Protein AF-C3ZJM2-F1 (afdb_monomer)

Structure (mmCIF, N/CA/C/O backbone):
data_AF-C3ZJM2-F1
#
_entry.id   AF-C3ZJM2-F1
#
loop_
_atom_site.group_PDB
_atom_site.id
_atom_site.type_symbol
_atom_site.label_atom_id
_atom_site.label_alt_id
_atom_site.label_comp_id
_atom_site.label_asym_id
_atom_site.label_entity_id
_atom_site.label_seq_id
_atom_site.pdbx_PDB_ins_code
_atom_site.Cartn_x
_atom_site.Cartn_y
_atom_site.Cartn_z
_atom_s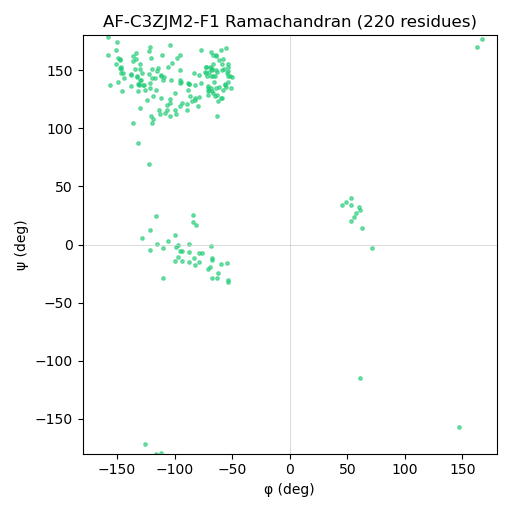ite.occupancy
_atom_site.B_iso_or_equiv
_atom_site.auth_seq_id
_atom_site.auth_comp_id
_atom_site.auth_asym_id
_atom_site.auth_atom_id
_atom_site.pdbx_PDB_model_num
ATOM 1 N N . PHE A 1 1 ? 49.356 19.458 -32.983 1.00 52.41 1 PHE A N 1
ATOM 2 C CA . PHE A 1 1 ? 48.093 19.551 -32.225 1.00 52.41 1 PHE A CA 1
ATOM 3 C C . PHE A 1 1 ? 47.325 18.250 -32.403 1.00 52.41 1 PHE A C 1
ATOM 5 O O . PHE A 1 1 ? 47.189 17.849 -33.554 1.00 52.41 1 PHE A O 1
ATOM 12 N N . PRO A 1 2 ? 46.878 17.555 -31.341 1.00 59.06 2 PRO A N 1
ATOM 13 C CA . PRO A 1 2 ? 45.933 16.459 -31.521 1.00 59.06 2 PRO A CA 1
ATOM 14 C C . PRO A 1 2 ? 44.600 17.050 -32.001 1.00 59.06 2 PRO A C 1
ATOM 16 O O . PRO A 1 2 ? 44.147 18.066 -31.473 1.00 59.06 2 PRO A O 1
ATOM 19 N N . SER A 1 3 ? 44.021 16.462 -33.048 1.00 60.84 3 SER A N 1
ATOM 20 C CA . SER A 1 3 ? 42.704 16.825 -33.575 1.00 60.84 3 SER A CA 1
ATOM 21 C C . SER A 1 3 ? 41.652 16.736 -32.469 1.00 60.84 3 SER A C 1
ATOM 23 O O . SER A 1 3 ? 41.643 15.764 -31.709 1.00 60.84 3 SER A O 1
ATOM 25 N N . ALA A 1 4 ? 40.767 17.731 -32.379 1.00 64.31 4 ALA A N 1
ATOM 26 C CA . ALA A 1 4 ? 39.601 17.655 -31.504 1.00 64.31 4 ALA A CA 1
ATOM 27 C C . ALA A 1 4 ? 38.805 16.368 -31.810 1.00 64.31 4 ALA A C 1
ATOM 29 O O . ALA A 1 4 ? 38.696 16.006 -32.985 1.00 64.31 4 ALA A O 1
ATOM 30 N N . PRO A 1 5 ? 38.279 15.653 -30.797 1.00 63.91 5 PRO A N 1
ATOM 31 C CA . PRO A 1 5 ? 37.438 14.491 -31.048 1.00 63.91 5 PRO A CA 1
ATOM 32 C C . PRO A 1 5 ? 36.210 14.932 -31.852 1.00 63.91 5 PRO A C 1
ATOM 34 O O . PRO A 1 5 ? 35.519 15.872 -31.460 1.00 63.91 5 PRO A O 1
ATOM 37 N N . GLU A 1 6 ? 35.967 14.276 -32.988 1.00 60.62 6 GLU A N 1
ATOM 38 C CA . GLU A 1 6 ? 34.782 14.536 -33.805 1.00 60.62 6 GLU A CA 1
ATOM 39 C C . GLU A 1 6 ? 33.510 14.341 -32.964 1.00 60.62 6 GLU A C 1
ATOM 41 O O . GLU A 1 6 ? 33.437 13.387 -32.178 1.00 60.62 6 GLU A O 1
ATOM 46 N N . PRO A 1 7 ? 32.499 15.219 -33.103 1.00 59.94 7 PRO A N 1
ATOM 47 C CA . PRO A 1 7 ? 31.236 15.046 -32.407 1.00 59.94 7 PRO A CA 1
ATOM 48 C C . PRO A 1 7 ? 30.570 13.755 -32.892 1.00 59.94 7 PRO A C 1
ATOM 50 O O . PRO A 1 7 ? 30.127 13.641 -34.033 1.00 59.94 7 PRO A O 1
ATOM 53 N N . THR A 1 8 ? 30.507 12.758 -32.013 1.00 64.19 8 THR A N 1
ATOM 54 C CA . THR A 1 8 ? 29.782 11.516 -32.272 1.00 64.19 8 THR A CA 1
ATOM 55 C C . THR A 1 8 ? 28.292 11.811 -32.408 1.00 64.19 8 THR A C 1
ATOM 57 O O . THR A 1 8 ? 27.703 12.411 -31.510 1.00 64.19 8 THR A O 1
ATOM 60 N N . THR A 1 9 ? 27.666 11.360 -33.496 1.00 71.50 9 THR A N 1
ATOM 61 C CA . THR A 1 9 ? 26.209 11.445 -33.667 1.00 71.50 9 THR A CA 1
ATOM 62 C C . THR A 1 9 ? 25.506 10.700 -32.519 1.00 71.50 9 THR A C 1
ATOM 64 O O . THR A 1 9 ? 25.834 9.529 -32.291 1.00 71.50 9 THR A O 1
ATOM 67 N N . PRO A 1 10 ? 24.575 11.337 -31.780 1.00 81.56 10 PRO A N 1
ATOM 68 C CA . PRO A 1 10 ? 23.838 10.675 -30.706 1.00 81.56 10 PRO A CA 1
ATOM 69 C C . PRO A 1 10 ? 22.954 9.555 -31.267 1.00 81.56 10 PRO A C 1
ATOM 71 O O . PRO A 1 10 ? 22.431 9.654 -32.380 1.00 81.56 10 PRO A O 1
ATOM 74 N N . MET A 1 11 ? 22.799 8.468 -30.508 1.00 91.81 11 MET A N 1
ATOM 75 C CA . MET A 1 11 ? 21.963 7.342 -30.936 1.00 91.81 11 MET A CA 1
ATOM 76 C C . MET A 1 11 ? 20.477 7.706 -30.843 1.00 91.81 11 MET A C 1
ATOM 78 O O . MET A 1 11 ? 20.070 8.493 -29.989 1.00 91.81 11 MET A O 1
ATOM 82 N N . MET A 1 12 ? 19.642 7.080 -31.675 1.00 94.62 12 MET A N 1
ATOM 83 C CA . MET A 1 12 ? 18.190 7.203 -31.538 1.00 94.62 12 MET A CA 1
ATOM 84 C C . MET A 1 12 ? 17.708 6.497 -30.259 1.00 94.62 12 MET A C 1
ATOM 86 O O . MET A 1 12 ? 18.133 5.366 -30.002 1.00 94.62 12 MET A O 1
ATOM 90 N N . PRO A 1 13 ? 16.821 7.120 -29.462 1.00 97.25 13 PRO A N 1
ATOM 91 C CA . PRO A 1 13 ? 16.271 6.485 -28.274 1.00 97.25 13 PRO A CA 1
ATOM 92 C C . PRO A 1 13 ? 15.356 5.305 -28.639 1.00 97.25 13 PRO A C 1
ATOM 94 O O . PRO A 1 13 ? 14.693 5.339 -29.681 1.00 97.25 13 PRO A O 1
ATOM 97 N N . PRO A 1 14 ? 15.259 4.278 -27.774 1.00 97.75 14 PRO A N 1
ATOM 98 C CA . PRO A 1 14 ? 14.246 3.237 -27.901 1.00 97.75 14 PRO A CA 1
ATOM 99 C C . PRO A 1 14 ? 12.827 3.815 -27.984 1.00 97.75 14 PRO A C 1
ATOM 101 O O . PRO A 1 14 ? 12.497 4.804 -27.327 1.00 97.75 14 PRO A O 1
ATOM 104 N N . VAL A 1 15 ? 11.963 3.166 -28.762 1.00 97.75 15 VAL A N 1
ATOM 105 C CA . VAL A 1 15 ? 10.575 3.591 -28.996 1.00 97.75 15 VAL A CA 1
ATOM 106 C C . VAL A 1 15 ? 9.588 2.506 -28.587 1.00 97.75 15 VAL A C 1
ATOM 108 O O . VAL A 1 15 ? 9.954 1.353 -28.363 1.00 97.75 15 VAL A O 1
ATOM 111 N N . GLY A 1 16 ? 8.308 2.871 -28.485 1.00 97.31 16 GLY A N 1
ATOM 112 C CA . GLY A 1 16 ? 7.247 1.911 -28.178 1.00 97.31 16 GLY A CA 1
ATOM 113 C C . GLY A 1 16 ? 7.437 1.221 -26.826 1.00 97.31 16 GLY A C 1
ATOM 114 O O . GLY A 1 16 ? 7.084 0.049 -26.698 1.00 97.31 16 GLY A O 1
ATOM 115 N N . VAL A 1 17 ? 8.018 1.928 -25.846 1.00 98.38 17 VAL A N 1
ATOM 116 C CA . VAL A 1 17 ? 8.189 1.407 -24.488 1.00 98.38 17 VAL A CA 1
ATOM 117 C C . VAL A 1 17 ? 6.821 1.045 -23.921 1.00 98.38 17 VAL A C 1
ATOM 119 O O . VAL A 1 17 ? 5.870 1.817 -24.020 1.00 98.38 17 VAL A O 1
ATOM 122 N N . LYS A 1 18 ? 6.710 -0.142 -23.332 1.00 98.38 18 LYS A N 1
ATOM 123 C CA . LYS A 1 18 ? 5.512 -0.621 -22.642 1.00 98.38 18 LYS A CA 1
ATOM 124 C C . LYS A 1 18 ? 5.911 -1.171 -21.286 1.00 98.38 18 LYS A C 1
ATOM 126 O O . LYS A 1 18 ? 6.885 -1.913 -21.192 1.00 98.38 18 LYS A O 1
ATOM 131 N N . ALA A 1 19 ? 5.132 -0.841 -20.263 1.00 98.38 19 ALA A N 1
ATOM 132 C CA . ALA A 1 19 ? 5.263 -1.404 -18.926 1.00 98.38 19 ALA A CA 1
ATOM 133 C C . ALA A 1 19 ? 4.030 -2.260 -18.621 1.00 98.38 19 ALA A C 1
ATOM 135 O O . ALA A 1 19 ? 2.923 -1.739 -18.492 1.00 98.38 19 ALA A O 1
ATOM 136 N N . GLU A 1 20 ? 4.223 -3.569 -18.507 1.00 98.44 20 GLU A N 1
ATOM 137 C CA . GLU A 1 20 ? 3.185 -4.538 -18.168 1.00 98.44 20 GLU A CA 1
ATOM 138 C C . GLU A 1 20 ? 3.389 -5.017 -16.728 1.00 98.44 20 GLU A C 1
ATOM 140 O O . GLU A 1 20 ? 4.401 -5.635 -16.399 1.00 98.44 20 GLU A O 1
ATOM 145 N N . VAL A 1 21 ? 2.435 -4.729 -15.850 1.00 98.38 21 VAL A N 1
ATOM 146 C CA . VAL A 1 21 ? 2.497 -5.150 -14.445 1.00 98.38 21 VAL A CA 1
ATOM 147 C C . VAL A 1 21 ? 2.289 -6.659 -14.367 1.00 98.38 21 VAL A C 1
ATOM 149 O O . VAL A 1 21 ? 1.379 -7.194 -14.990 1.00 98.38 21 VAL A O 1
ATOM 152 N N . LYS A 1 22 ? 3.151 -7.349 -13.616 1.00 98.31 22 LYS A N 1
ATOM 153 C CA . LYS A 1 22 ? 3.107 -8.811 -13.449 1.00 98.31 22 LYS A CA 1
ATOM 154 C C . LYS A 1 22 ? 2.678 -9.225 -12.050 1.00 98.31 22 LYS A C 1
ATOM 156 O O . LYS A 1 22 ? 2.114 -10.298 -11.875 1.00 98.31 22 LYS A O 1
ATOM 161 N N . SER A 1 23 ? 2.960 -8.393 -11.052 1.00 98.44 23 SER A N 1
ATOM 162 C CA . SER A 1 23 ? 2.614 -8.653 -9.657 1.00 98.44 23 SER A CA 1
ATOM 163 C C . SER A 1 23 ? 2.568 -7.337 -8.864 1.00 98.44 23 SER A C 1
ATOM 165 O O . SER A 1 23 ? 2.884 -6.274 -9.410 1.00 98.44 23 SER A O 1
ATOM 167 N N . PRO A 1 24 ? 2.240 -7.371 -7.561 1.00 98.31 24 PRO A N 1
ATOM 168 C CA . PRO A 1 24 ? 2.357 -6.198 -6.694 1.00 98.31 24 PRO A CA 1
ATOM 169 C C . PRO A 1 24 ? 3.784 -5.642 -6.587 1.00 98.31 24 PRO A C 1
ATOM 171 O O . PRO A 1 24 ? 3.972 -4.513 -6.146 1.00 98.31 24 PRO A O 1
ATOM 174 N N . GLN A 1 25 ? 4.796 -6.423 -6.975 1.00 98.00 25 GLN A N 1
ATOM 175 C CA . GLN A 1 25 ? 6.207 -6.074 -6.800 1.00 98.00 25 GLN A CA 1
ATOM 176 C C . GLN A 1 25 ? 7.021 -6.182 -8.094 1.00 98.00 25 GLN A C 1
ATOM 178 O O . GLN A 1 25 ? 8.237 -6.013 -8.056 1.00 98.00 25 GLN A O 1
ATOM 183 N N . ALA A 1 26 ? 6.383 -6.454 -9.239 1.00 98.50 26 ALA A N 1
ATOM 184 C CA . ALA A 1 26 ? 7.090 -6.622 -10.500 1.00 98.50 26 ALA A CA 1
ATOM 185 C C . ALA A 1 26 ? 6.336 -6.069 -11.712 1.00 98.50 26 ALA A C 1
ATOM 187 O O . ALA A 1 26 ? 5.115 -6.210 -11.836 1.00 98.50 26 ALA A O 1
ATOM 188 N N . ALA A 1 27 ? 7.095 -5.500 -12.647 1.00 98.62 27 ALA A N 1
ATOM 189 C CA . ALA A 1 27 ? 6.615 -5.070 -13.954 1.00 98.62 27 ALA A CA 1
ATOM 190 C C . ALA A 1 27 ? 7.629 -5.442 -15.041 1.00 98.62 27 ALA A C 1
ATOM 192 O O . ALA A 1 27 ? 8.835 -5.259 -14.882 1.00 98.62 27 ALA A O 1
ATOM 193 N N . LYS A 1 28 ? 7.134 -5.957 -16.164 1.00 98.62 28 LYS A N 1
ATOM 194 C CA . LYS A 1 28 ? 7.924 -6.224 -17.362 1.00 98.62 28 LYS A CA 1
ATOM 195 C C . LYS A 1 28 ? 7.926 -4.979 -18.244 1.00 98.62 28 LYS A C 1
ATOM 197 O O . LYS A 1 28 ? 6.871 -4.529 -18.687 1.00 98.62 28 LYS A O 1
ATOM 202 N N . VAL A 1 29 ? 9.108 -4.443 -18.515 1.00 98.75 29 VAL A N 1
ATOM 203 C CA . VAL A 1 29 ? 9.324 -3.336 -19.449 1.00 98.75 29 VAL A CA 1
ATOM 204 C C . VAL A 1 29 ? 9.814 -3.915 -20.771 1.00 98.75 29 VAL A C 1
ATOM 206 O O . VAL A 1 29 ? 10.732 -4.729 -20.787 1.00 98.75 29 VAL A O 1
ATOM 209 N N . THR A 1 30 ? 9.194 -3.517 -21.876 1.00 98.62 30 THR A N 1
ATOM 210 C CA . THR A 1 30 ? 9.565 -3.929 -23.242 1.00 98.62 30 THR A CA 1
ATOM 211 C C . THR A 1 30 ? 9.684 -2.702 -24.128 1.00 98.62 30 THR A C 1
ATOM 213 O O . THR A 1 30 ? 9.022 -1.698 -23.864 1.00 98.62 30 THR A O 1
ATOM 216 N N . TRP A 1 31 ? 10.530 -2.756 -25.152 1.00 98.44 31 TRP A N 1
ATOM 217 C CA . TRP A 1 31 ? 10.731 -1.650 -26.089 1.00 98.44 31 TRP A CA 1
ATOM 218 C C . TRP A 1 31 ? 11.139 -2.160 -27.470 1.00 98.44 31 TRP A C 1
ATOM 220 O O . TRP A 1 31 ? 11.501 -3.322 -27.646 1.00 98.44 31 TRP A O 1
ATOM 230 N N . ALA A 1 32 ? 11.087 -1.270 -28.457 1.00 97.81 32 ALA A N 1
ATOM 231 C CA . ALA A 1 32 ? 11.629 -1.491 -29.786 1.00 97.81 32 ALA A CA 1
ATOM 232 C C . ALA A 1 32 ? 12.837 -0.577 -30.020 1.00 97.81 32 ALA A C 1
ATOM 234 O O . ALA A 1 32 ? 12.878 0.565 -29.561 1.00 97.81 32 ALA A O 1
ATOM 235 N N . ASP A 1 33 ? 13.810 -1.076 -30.771 1.00 96.50 33 ASP A N 1
ATOM 236 C CA . ASP A 1 33 ? 14.954 -0.305 -31.246 1.00 96.50 33 ASP A CA 1
ATOM 237 C C . ASP A 1 33 ? 14.914 -0.305 -32.776 1.00 96.50 33 ASP A C 1
ATOM 239 O O . ASP A 1 33 ? 15.150 -1.329 -33.420 1.00 96.50 33 ASP A O 1
ATOM 243 N N . THR A 1 34 ? 14.567 0.845 -33.358 1.00 94.06 34 THR A N 1
ATOM 244 C CA . THR A 1 34 ? 14.370 1.012 -34.807 1.00 94.06 34 THR A CA 1
ATOM 245 C C . THR A 1 34 ? 15.659 0.879 -35.608 1.00 94.06 34 THR A C 1
ATOM 247 O O . THR A 1 34 ? 15.607 0.766 -36.830 1.00 94.06 34 THR A O 1
ATOM 250 N N . THR A 1 35 ? 16.814 0.865 -34.940 1.00 92.44 35 THR A N 1
ATOM 251 C CA . THR A 1 35 ? 18.117 0.678 -35.583 1.00 92.44 35 THR A CA 1
ATOM 252 C C . THR A 1 35 ? 18.500 -0.802 -35.721 1.00 92.44 35 THR A C 1
ATOM 254 O O . THR A 1 35 ? 19.508 -1.118 -36.355 1.00 92.44 35 THR A O 1
ATOM 257 N N . LEU A 1 36 ? 17.715 -1.729 -35.149 1.00 93.50 36 LEU A N 1
ATOM 258 C CA . LEU A 1 36 ? 17.936 -3.171 -35.270 1.00 93.50 36 LEU A CA 1
ATOM 259 C C . LEU A 1 36 ? 17.264 -3.755 -36.516 1.00 93.50 36 LEU A C 1
ATOM 261 O O . LEU A 1 36 ? 16.097 -3.507 -36.809 1.00 93.50 36 LEU A O 1
ATOM 265 N N . THR A 1 37 ? 17.972 -4.651 -37.203 1.00 90.56 37 THR A N 1
ATOM 266 C CA . THR A 1 37 ? 17.388 -5.453 -38.286 1.00 90.56 37 THR A CA 1
ATOM 267 C C . THR A 1 37 ? 16.703 -6.687 -37.698 1.00 90.56 37 THR A C 1
ATOM 269 O O . THR A 1 37 ? 17.336 -7.472 -36.994 1.00 90.56 37 THR A O 1
ATOM 272 N N . ARG A 1 38 ? 15.405 -6.880 -37.984 1.00 89.06 38 ARG A N 1
ATOM 273 C CA . ARG A 1 38 ? 14.596 -8.018 -37.486 1.00 89.06 38 ARG A CA 1
ATOM 274 C C . ARG A 1 38 ? 14.632 -8.185 -35.952 1.00 89.06 38 ARG A C 1
ATOM 276 O O . ARG A 1 38 ? 14.614 -9.312 -35.466 1.00 89.06 38 ARG A O 1
ATOM 283 N N . ASN A 1 39 ? 14.711 -7.083 -35.196 1.00 88.25 39 ASN A N 1
ATOM 284 C CA . ASN A 1 39 ? 14.780 -7.070 -33.722 1.00 88.25 39 ASN A CA 1
ATOM 285 C C . ASN A 1 39 ? 15.933 -7.896 -33.119 1.00 88.25 39 ASN A C 1
ATOM 287 O O . ASN A 1 39 ? 15.856 -8.332 -31.971 1.00 88.25 39 ASN A O 1
ATOM 291 N N . ARG A 1 40 ? 17.007 -8.131 -33.881 1.00 91.62 40 ARG A N 1
ATOM 292 C CA . ARG A 1 40 ? 18.145 -8.933 -33.431 1.00 91.62 40 ARG A CA 1
ATOM 293 C C . ARG A 1 40 ? 19.319 -8.035 -33.068 1.00 91.62 40 ARG A C 1
ATOM 295 O O . ARG A 1 40 ? 19.834 -7.311 -33.914 1.00 91.62 40 ARG A O 1
ATOM 302 N N . ILE A 1 41 ? 19.774 -8.147 -31.825 1.00 93.81 41 ILE A N 1
ATOM 303 C CA . ILE A 1 41 ? 20.983 -7.483 -31.339 1.00 93.81 41 ILE A CA 1
ATOM 304 C C . ILE A 1 41 ? 22.192 -8.301 -31.805 1.00 93.81 41 ILE A C 1
ATOM 306 O O . ILE A 1 41 ? 22.305 -9.487 -31.497 1.00 93.81 41 ILE A O 1
ATOM 310 N N . THR A 1 42 ? 23.065 -7.690 -32.604 1.00 92.56 42 THR A N 1
ATOM 311 C CA . THR A 1 42 ? 24.270 -8.336 -33.164 1.00 92.56 42 THR A CA 1
ATOM 312 C C . THR A 1 42 ? 25.567 -7.632 -32.782 1.00 92.56 42 THR A C 1
ATOM 314 O O . THR A 1 42 ? 26.642 -8.100 -33.143 1.00 92.56 42 THR A O 1
ATOM 317 N N . ASP A 1 43 ? 25.477 -6.496 -32.097 1.00 92.81 43 ASP A N 1
ATOM 318 C CA . ASP A 1 43 ? 26.611 -5.728 -31.595 1.00 92.81 43 ASP A CA 1
ATOM 319 C C . ASP A 1 43 ? 26.598 -5.693 -30.058 1.00 92.81 43 ASP A C 1
ATOM 321 O O . ASP A 1 43 ? 25.741 -6.289 -29.410 1.00 92.81 43 ASP A O 1
ATOM 325 N N . ASN A 1 44 ? 27.580 -5.020 -29.465 1.00 93.44 44 ASN A N 1
ATOM 326 C CA . ASN A 1 44 ? 27.776 -4.946 -28.018 1.00 93.44 44 ASN A CA 1
ATOM 327 C C . ASN A 1 44 ? 26.929 -3.860 -27.329 1.00 93.44 44 ASN A C 1
ATOM 329 O O . ASN A 1 44 ? 27.341 -3.338 -26.290 1.00 93.44 44 ASN A O 1
ATOM 333 N N . ARG A 1 45 ? 25.789 -3.469 -27.911 1.00 96.56 45 ARG A N 1
ATOM 334 C CA . ARG A 1 45 ? 24.901 -2.503 -27.260 1.00 96.56 45 ARG A CA 1
ATOM 335 C C . ARG A 1 45 ? 24.250 -3.110 -26.020 1.00 96.56 45 ARG A C 1
ATOM 337 O O . ARG A 1 45 ? 23.991 -4.311 -25.956 1.00 96.56 45 ARG A O 1
ATOM 344 N N . TYR A 1 46 ? 23.917 -2.252 -25.072 1.00 97.81 46 TYR A N 1
ATOM 345 C CA . TYR A 1 46 ? 23.031 -2.580 -23.965 1.00 97.81 46 TYR A CA 1
ATOM 346 C C . TYR A 1 46 ? 22.039 -1.442 -23.758 1.00 97.81 46 TYR A C 1
ATOM 348 O O . TYR A 1 46 ? 22.229 -0.319 -24.231 1.00 97.81 46 TYR A O 1
ATOM 356 N N . TYR A 1 47 ? 20.966 -1.746 -23.049 1.00 98.56 47 TYR A N 1
ATOM 357 C CA . TYR A 1 47 ? 19.932 -0.793 -22.699 1.00 98.56 47 TYR A CA 1
ATOM 358 C C . TYR A 1 47 ? 19.995 -0.507 -21.211 1.00 98.56 47 TYR A C 1
ATOM 360 O O . TYR A 1 47 ? 20.214 -1.421 -20.420 1.00 98.56 47 TYR A O 1
ATOM 368 N N . THR A 1 48 ? 19.766 0.741 -20.825 1.00 98.69 48 THR A N 1
ATOM 369 C CA . THR A 1 48 ? 19.582 1.121 -19.425 1.00 98.69 48 THR A CA 1
ATOM 370 C C . THR A 1 48 ? 18.119 1.470 -19.217 1.00 98.69 48 THR A C 1
ATOM 372 O O . THR A 1 48 ? 17.621 2.457 -19.761 1.00 98.69 48 THR A O 1
ATOM 375 N N . VAL A 1 49 ? 17.433 0.654 -18.424 1.00 98.75 49 VAL A N 1
ATOM 376 C CA . VAL A 1 49 ? 16.077 0.924 -17.951 1.00 98.75 49 VAL A CA 1
ATOM 377 C C . VAL A 1 49 ? 16.190 1.764 -16.690 1.00 98.75 49 VAL A C 1
ATOM 379 O O . VAL A 1 49 ? 16.904 1.380 -15.765 1.00 98.75 49 VAL A O 1
ATOM 382 N N . ARG A 1 50 ? 15.483 2.893 -16.639 1.00 98.44 50 ARG A N 1
ATOM 383 C CA . ARG A 1 50 ? 15.302 3.679 -15.417 1.00 98.44 50 ARG A CA 1
ATOM 384 C C . ARG A 1 50 ? 13.859 3.613 -14.953 1.00 98.44 50 ARG A C 1
ATOM 386 O O . ARG A 1 50 ? 12.948 3.611 -15.782 1.00 98.44 50 ARG A O 1
ATOM 393 N N . TRP A 1 51 ? 13.653 3.618 -13.644 1.00 98.44 51 TRP A N 1
ATOM 394 C CA . TRP A 1 51 ? 12.322 3.744 -13.066 1.00 98.44 51 TRP A CA 1
ATOM 395 C C . TRP A 1 51 ? 12.338 4.507 -11.750 1.00 98.44 51 TRP A C 1
ATOM 397 O O . TRP A 1 51 ? 13.332 4.504 -11.028 1.00 98.44 51 TRP A O 1
ATOM 407 N N . MET A 1 52 ? 11.225 5.155 -11.425 1.00 97.50 52 MET A N 1
ATOM 408 C CA . MET A 1 52 ? 11.013 5.797 -10.126 1.00 97.50 52 MET A CA 1
ATOM 409 C C . MET A 1 52 ? 9.542 5.710 -9.733 1.00 97.50 52 MET A C 1
ATOM 411 O O . MET A 1 52 ? 8.666 5.668 -10.600 1.00 97.50 52 MET A O 1
ATOM 415 N N . SER A 1 53 ? 9.253 5.681 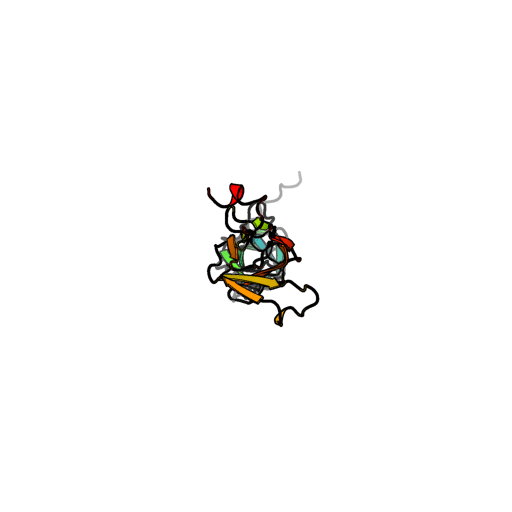-8.432 1.00 96.75 53 SER A N 1
ATOM 416 C CA . SER A 1 53 ? 7.882 5.901 -7.972 1.00 96.75 53 SER A CA 1
ATOM 417 C C . SER A 1 53 ? 7.491 7.357 -8.191 1.00 96.75 53 SER A C 1
ATOM 419 O O . SER A 1 53 ? 8.320 8.248 -8.055 1.00 96.75 53 SER A O 1
ATOM 421 N N . LEU A 1 54 ? 6.214 7.615 -8.458 1.00 94.56 54 LEU A N 1
ATOM 422 C CA . LEU A 1 54 ? 5.692 8.981 -8.590 1.00 94.56 54 LEU A CA 1
ATOM 423 C C . LEU A 1 54 ? 5.395 9.656 -7.238 1.00 94.56 54 LEU A C 1
ATOM 425 O O . LEU A 1 54 ? 4.664 10.641 -7.181 1.00 94.56 54 LEU A O 1
ATOM 429 N N . PHE A 1 55 ? 5.932 9.122 -6.139 1.00 90.44 55 PHE A N 1
ATOM 430 C CA . PHE A 1 55 ? 5.890 9.803 -4.849 1.00 90.44 55 PHE A CA 1
ATOM 431 C C . PHE A 1 55 ? 6.885 10.972 -4.835 1.00 90.44 55 PHE A C 1
ATOM 433 O O . PHE A 1 55 ? 7.949 10.853 -5.457 1.00 90.44 55 PHE A O 1
ATOM 440 N N . PRO A 1 56 ? 6.591 12.063 -4.104 1.00 85.56 56 PRO A N 1
ATOM 441 C CA . PRO A 1 56 ? 7.543 13.152 -3.906 1.00 85.56 56 PRO A CA 1
ATOM 442 C C . PRO A 1 56 ? 8.908 12.629 -3.439 1.00 85.56 56 PRO A C 1
ATOM 444 O O . PRO A 1 56 ? 8.975 11.641 -2.709 1.00 85.56 56 PRO A O 1
ATOM 447 N N . GLU A 1 57 ? 9.985 13.272 -3.895 1.00 89.19 57 GLU A N 1
ATOM 448 C CA . GLU A 1 57 ? 11.376 12.968 -3.505 1.00 89.19 57 GLU A CA 1
ATOM 449 C C . GLU A 1 57 ? 11.888 11.560 -3.877 1.00 89.19 57 GLU A C 1
ATOM 451 O O . GLU A 1 57 ? 12.949 11.124 -3.420 1.00 89.19 57 GLU A O 1
ATOM 456 N N . SER A 1 58 ? 11.176 10.836 -4.746 1.00 92.31 58 SER A N 1
ATOM 457 C CA . SER A 1 58 ? 11.635 9.536 -5.242 1.00 92.31 58 SER A CA 1
ATOM 458 C C . SER A 1 58 ? 12.903 9.671 -6.089 1.00 92.31 58 SER A C 1
ATOM 460 O O . SER A 1 58 ? 13.036 10.574 -6.913 1.00 92.31 58 SER A O 1
ATOM 462 N N . LYS A 1 59 ? 13.832 8.725 -5.920 1.00 94.81 59 LYS A N 1
ATOM 463 C CA . LYS A 1 59 ? 15.042 8.617 -6.742 1.00 94.81 59 LYS A CA 1
ATOM 464 C C . LYS A 1 59 ? 14.831 7.620 -7.877 1.00 94.81 59 LYS A C 1
ATOM 466 O O . LYS A 1 59 ? 14.097 6.643 -7.723 1.00 94.81 59 LYS A O 1
ATOM 471 N N . TYR A 1 60 ? 15.519 7.852 -8.990 1.00 96.81 60 TYR A N 1
ATOM 472 C CA . TYR A 1 60 ? 15.602 6.875 -10.066 1.00 96.81 60 TYR A CA 1
ATOM 473 C C . TYR A 1 60 ? 16.465 5.683 -9.662 1.00 96.81 60 TYR A C 1
ATOM 475 O O . TYR A 1 60 ? 17.563 5.839 -9.125 1.00 96.81 60 TYR A O 1
ATOM 483 N N . PHE A 1 61 ? 15.967 4.503 -9.994 1.00 98.19 61 PHE A N 1
ATOM 484 C CA . PHE A 1 61 ? 16.705 3.254 -10.034 1.00 98.19 61 PHE A CA 1
ATOM 485 C C . PHE A 1 61 ? 17.043 2.921 -11.484 1.00 98.19 61 PHE A C 1
ATOM 487 O O . PHE A 1 61 ? 16.358 3.378 -12.402 1.00 98.19 61 PHE A O 1
ATOM 494 N N . TYR A 1 62 ? 18.096 2.131 -11.678 1.00 98.25 62 TYR A N 1
ATOM 495 C CA . TYR A 1 62 ? 18.621 1.797 -12.995 1.00 98.25 62 TYR A CA 1
ATOM 496 C C . TYR A 1 62 ? 18.981 0.321 -13.067 1.00 98.25 62 TYR A C 1
ATOM 498 O O . TYR A 1 62 ? 19.462 -0.255 -12.092 1.00 98.25 62 TYR A O 1
ATOM 506 N N . ALA A 1 63 ? 18.803 -0.269 -14.241 1.00 98.50 63 ALA A N 1
ATOM 507 C CA . ALA A 1 63 ? 19.301 -1.598 -14.549 1.00 98.50 63 ALA A CA 1
ATOM 508 C C . ALA A 1 63 ? 19.698 -1.689 -16.015 1.00 98.50 63 ALA A C 1
ATOM 510 O O . ALA A 1 63 ? 19.079 -1.062 -16.877 1.00 98.50 63 ALA A O 1
ATOM 511 N N . ASN A 1 64 ? 20.718 -2.498 -16.287 1.00 98.19 64 ASN A N 1
ATOM 512 C CA . ASN A 1 64 ? 21.148 -2.774 -17.647 1.00 98.19 64 ASN A CA 1
ATOM 513 C C . ASN A 1 64 ? 20.503 -4.061 -18.166 1.00 98.19 64 ASN A C 1
ATOM 515 O O . ASN A 1 64 ? 20.386 -5.045 -17.438 1.00 98.19 64 ASN A O 1
ATOM 519 N N . ALA A 1 65 ? 20.135 -4.054 -19.441 1.00 97.94 65 ALA A N 1
ATOM 520 C CA . ALA A 1 65 ? 19.584 -5.192 -20.157 1.00 97.94 65 ALA A CA 1
ATOM 521 C C . ALA A 1 65 ? 20.312 -5.374 -21.493 1.00 97.94 65 ALA A C 1
ATOM 523 O O . ALA A 1 65 ? 20.589 -4.408 -22.203 1.00 97.94 65 ALA A O 1
ATOM 524 N N . THR A 1 66 ? 20.606 -6.621 -21.850 1.00 96.69 66 THR A N 1
ATOM 525 C CA . THR A 1 66 ? 21.157 -6.999 -23.165 1.00 96.69 66 THR A CA 1
ATOM 526 C C . THR A 1 66 ? 20.082 -7.526 -24.120 1.00 96.69 66 THR A C 1
ATOM 528 O O . THR A 1 66 ? 20.370 -7.825 -25.274 1.00 96.69 66 THR A O 1
ATOM 531 N N . SER A 1 67 ? 18.839 -7.625 -23.648 1.00 97.00 67 SER A N 1
ATOM 532 C CA . SER A 1 67 ? 17.621 -7.944 -24.399 1.00 97.00 67 SER A CA 1
ATOM 533 C C . SER A 1 67 ? 16.774 -6.690 -24.646 1.00 97.00 67 SER A C 1
ATOM 535 O O . SER A 1 67 ? 17.034 -5.643 -24.066 1.00 97.00 67 SER A O 1
ATOM 537 N N . LEU A 1 68 ? 15.717 -6.806 -25.459 1.00 97.94 68 LEU A N 1
ATOM 538 C CA . LEU A 1 68 ? 14.701 -5.755 -25.687 1.00 97.94 68 LEU A CA 1
ATOM 539 C C . LEU A 1 68 ? 13.584 -5.739 -24.624 1.00 97.94 68 LEU A C 1
ATOM 541 O O . LEU A 1 68 ? 12.477 -5.239 -24.840 1.00 97.94 68 LEU A O 1
ATOM 545 N N . GLU A 1 69 ? 13.868 -6.346 -23.478 1.00 98.19 69 GLU A N 1
ATOM 546 C CA . GLU A 1 69 ? 12.970 -6.428 -22.340 1.00 98.19 69 GLU A CA 1
ATOM 547 C C . GLU A 1 69 ? 13.752 -6.521 -21.034 1.00 98.19 69 GLU A C 1
ATOM 549 O O . GLU A 1 69 ? 14.896 -6.981 -21.016 1.00 98.19 69 GLU A O 1
ATOM 554 N N . TYR A 1 70 ? 13.110 -6.105 -19.945 1.00 98.69 70 TYR A N 1
ATOM 555 C CA . TYR A 1 70 ? 13.634 -6.201 -18.591 1.00 98.69 70 TYR A CA 1
ATOM 556 C C . TYR A 1 70 ? 12.494 -6.383 -17.585 1.00 98.69 70 TYR A C 1
ATOM 558 O O . TYR A 1 70 ? 11.445 -5.748 -17.710 1.00 98.69 70 TYR A O 1
ATOM 566 N N . ILE A 1 71 ? 12.690 -7.231 -16.574 1.00 98.50 71 ILE A N 1
ATOM 567 C CA . ILE A 1 71 ? 11.739 -7.389 -15.468 1.00 98.50 71 ILE A CA 1
ATOM 568 C C . ILE A 1 71 ? 12.249 -6.574 -14.287 1.00 98.50 71 ILE A C 1
ATOM 570 O O . ILE A 1 71 ? 13.271 -6.895 -13.689 1.00 98.50 71 ILE A O 1
ATOM 574 N N . VAL A 1 72 ? 11.513 -5.522 -13.950 1.00 98.62 72 VAL A N 1
ATOM 575 C CA . VAL A 1 72 ? 11.754 -4.722 -12.753 1.00 98.62 72 VAL A CA 1
ATOM 576 C C . VAL A 1 72 ? 11.093 -5.429 -11.573 1.00 98.62 72 VAL A C 1
ATOM 578 O O . VAL A 1 72 ? 9.895 -5.705 -11.635 1.00 98.62 72 VAL A O 1
ATOM 581 N N . THR A 1 73 ? 11.858 -5.718 -10.522 1.00 98.12 73 THR A N 1
ATOM 582 C CA . THR A 1 73 ? 11.398 -6.349 -9.272 1.00 98.12 73 THR A CA 1
ATOM 583 C C . THR A 1 73 ? 11.465 -5.372 -8.098 1.00 98.12 73 THR A C 1
ATOM 585 O O . THR A 1 73 ? 11.831 -4.208 -8.271 1.00 98.12 73 THR A O 1
ATOM 588 N N . ASP A 1 74 ? 11.075 -5.838 -6.907 1.00 96.75 74 ASP A N 1
ATOM 589 C CA . ASP A 1 74 ? 11.154 -5.093 -5.642 1.00 96.75 74 ASP A CA 1
ATOM 590 C C . ASP A 1 74 ? 10.393 -3.755 -5.663 1.00 96.75 74 ASP A C 1
ATOM 592 O O . ASP A 1 74 ? 10.699 -2.806 -4.936 1.00 96.75 74 ASP A O 1
ATOM 596 N N . LEU A 1 75 ? 9.358 -3.683 -6.505 1.00 97.69 75 LEU A N 1
ATOM 597 C CA . LEU A 1 75 ? 8.437 -2.557 -6.551 1.00 97.69 75 LEU A CA 1
ATOM 598 C C . LEU A 1 75 ? 7.514 -2.577 -5.327 1.00 97.69 75 LEU A C 1
ATOM 600 O O . LEU A 1 75 ? 7.202 -3.623 -4.759 1.00 97.69 75 LEU A O 1
ATOM 604 N N . LYS A 1 76 ? 7.026 -1.405 -4.924 1.00 96.62 76 LYS A N 1
ATOM 605 C CA . LYS A 1 76 ? 6.013 -1.298 -3.870 1.00 96.62 76 LYS A CA 1
ATOM 606 C C . LYS A 1 76 ? 4.633 -1.678 -4.430 1.00 96.62 76 LYS A C 1
ATOM 608 O O . LYS A 1 76 ? 4.313 -1.224 -5.531 1.00 96.62 76 LYS A O 1
ATOM 613 N N . PRO A 1 77 ? 3.794 -2.425 -3.688 1.00 98.12 77 PRO A N 1
ATOM 614 C CA . PRO A 1 77 ? 2.395 -2.668 -4.049 1.00 98.12 77 PRO A CA 1
ATOM 615 C C . PRO A 1 77 ? 1.590 -1.384 -4.232 1.00 98.12 77 PRO A C 1
ATOM 617 O O . PRO A 1 77 ? 1.887 -0.364 -3.603 1.00 98.12 77 PRO A O 1
ATOM 620 N N . TYR A 1 78 ? 0.571 -1.445 -5.092 1.00 97.81 78 TYR A N 1
ATOM 621 C CA . TYR A 1 78 ? -0.353 -0.346 -5.393 1.00 97.81 78 TYR A CA 1
ATOM 622 C C . TYR A 1 78 ? 0.331 1.017 -5.624 1.00 97.81 78 TYR A C 1
ATOM 624 O O . TYR A 1 78 ? -0.182 2.080 -5.274 1.00 97.81 78 TYR A O 1
ATOM 632 N N . THR A 1 79 ? 1.524 1.008 -6.215 1.00 97.44 79 THR A N 1
ATOM 633 C CA . THR A 1 79 ? 2.354 2.202 -6.392 1.00 97.44 79 THR A CA 1
ATOM 634 C C . THR A 1 79 ? 2.526 2.489 -7.871 1.00 97.44 79 THR A C 1
ATOM 636 O O . THR A 1 79 ? 2.800 1.591 -8.668 1.00 97.44 79 THR A O 1
ATOM 639 N N . ARG A 1 80 ? 2.335 3.755 -8.259 1.00 97.56 80 ARG A N 1
ATOM 640 C CA . ARG A 1 80 ? 2.534 4.194 -9.641 1.00 97.56 80 ARG A CA 1
ATOM 641 C C . ARG A 1 80 ? 4.013 4.472 -9.881 1.00 97.56 80 ARG A C 1
ATOM 643 O O . ARG A 1 80 ? 4.618 5.258 -9.151 1.00 97.56 80 ARG A O 1
ATOM 650 N N . TYR A 1 81 ? 4.558 3.837 -10.906 1.00 98.38 81 TYR A N 1
ATOM 651 C CA . TYR A 1 81 ? 5.934 3.995 -11.350 1.00 98.38 81 TYR A CA 1
ATOM 652 C C . TYR A 1 81 ? 5.974 4.599 -12.746 1.00 98.38 81 TYR A C 1
ATOM 654 O O . TYR A 1 81 ? 5.075 4.362 -13.557 1.00 98.38 81 TYR A O 1
ATOM 662 N N . GLU A 1 82 ? 7.028 5.358 -13.008 1.00 98.00 82 GLU A N 1
ATOM 663 C CA . GLU A 1 82 ? 7.433 5.790 -14.339 1.00 98.00 82 GLU A CA 1
ATOM 664 C C . GLU A 1 82 ? 8.632 4.961 -14.807 1.00 98.00 82 GLU A C 1
ATOM 666 O O . GLU A 1 82 ? 9.517 4.670 -14.003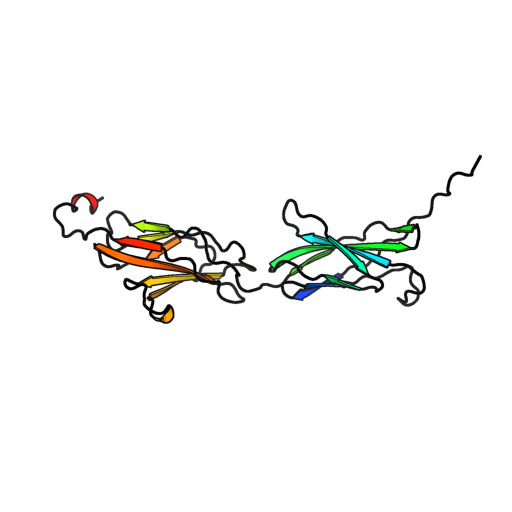 1.00 98.00 82 GLU A O 1
ATOM 671 N N . PHE A 1 83 ? 8.667 4.606 -16.093 1.00 98.62 83 PHE A N 1
ATOM 672 C CA . PHE A 1 83 ? 9.733 3.837 -16.733 1.00 98.62 83 PHE A CA 1
ATOM 673 C C . PHE A 1 83 ? 10.204 4.532 -18.013 1.00 98.62 83 PHE A C 1
ATOM 675 O O . PHE A 1 83 ? 9.384 5.034 -18.783 1.00 98.62 83 PHE A O 1
ATOM 682 N N . ALA A 1 84 ? 11.510 4.507 -18.273 1.00 98.56 84 ALA A N 1
ATOM 683 C CA . ALA A 1 84 ? 12.092 4.904 -19.555 1.00 98.56 84 ALA A CA 1
ATOM 684 C C . ALA A 1 84 ? 13.345 4.081 -19.855 1.00 98.56 84 ALA A C 1
ATOM 686 O O . ALA A 1 84 ? 13.964 3.523 -18.947 1.00 98.56 84 ALA A O 1
ATOM 687 N N . VAL A 1 85 ? 13.732 4.020 -21.126 1.00 98.75 85 VAL A N 1
ATOM 688 C CA . VAL A 1 85 ? 14.867 3.215 -21.583 1.00 98.75 85 VAL A CA 1
ATOM 689 C C . VAL A 1 85 ? 15.769 4.065 -22.465 1.00 98.75 85 VAL A C 1
ATOM 691 O O . VAL A 1 85 ? 15.275 4.819 -23.298 1.00 98.75 85 VAL A O 1
ATOM 694 N N . LYS A 1 86 ? 17.084 3.941 -22.302 1.00 98.19 86 LYS A N 1
ATOM 695 C CA . LYS A 1 86 ? 18.069 4.451 -23.267 1.00 98.19 86 LYS A CA 1
ATOM 696 C C . LYS A 1 86 ? 18.946 3.322 -23.790 1.00 98.19 86 LYS A C 1
ATOM 698 O O . LYS A 1 86 ? 19.030 2.273 -23.151 1.00 98.19 86 LYS A O 1
ATOM 703 N N . VAL A 1 87 ? 19.599 3.534 -24.929 1.00 98.12 87 VAL A N 1
ATOM 704 C CA . VAL A 1 87 ? 20.576 2.598 -25.502 1.00 98.12 87 VAL A CA 1
ATOM 705 C C . VAL A 1 87 ? 21.989 3.169 -25.396 1.00 98.12 87 VAL A C 1
ATOM 707 O O . VAL A 1 87 ? 22.198 4.372 -25.546 1.00 98.12 87 VAL A O 1
ATOM 710 N N . THR A 1 88 ? 22.964 2.297 -25.152 1.00 96.94 88 THR A N 1
ATOM 711 C CA . THR A 1 88 ? 24.390 2.629 -25.146 1.00 96.94 88 THR A CA 1
ATOM 712 C C . THR A 1 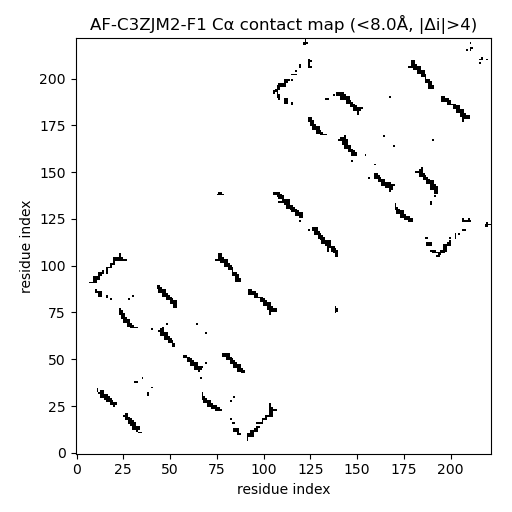88 ? 25.157 1.609 -25.981 1.00 96.94 88 THR A C 1
ATOM 714 O O . THR A 1 88 ? 24.983 0.401 -25.820 1.00 96.94 88 THR A O 1
ATOM 717 N N . LYS A 1 89 ? 26.026 2.091 -26.874 1.00 94.81 89 LYS A N 1
ATOM 718 C CA . LYS A 1 89 ? 26.911 1.279 -27.717 1.00 94.81 89 LYS A CA 1
ATOM 719 C C . LYS A 1 89 ? 28.314 1.886 -27.733 1.00 94.81 89 LYS A C 1
ATOM 721 O O . LYS A 1 89 ? 28.582 2.881 -28.406 1.00 94.81 89 LYS A O 1
ATOM 726 N N . GLY A 1 90 ? 29.240 1.267 -27.003 1.00 90.19 90 GLY A N 1
ATOM 727 C CA . GLY A 1 90 ? 30.600 1.787 -26.861 1.00 90.19 90 GLY A CA 1
ATOM 728 C C . GLY A 1 90 ? 30.600 3.171 -26.205 1.00 90.19 90 GLY A C 1
ATOM 729 O O . GLY A 1 90 ? 30.225 3.295 -25.045 1.00 90.19 90 GLY A O 1
ATOM 730 N N . ARG A 1 91 ? 31.025 4.204 -26.944 1.00 88.31 91 ARG A N 1
ATOM 731 C CA . ARG A 1 91 ? 31.032 5.607 -26.479 1.00 88.31 91 ARG A CA 1
ATOM 732 C C . ARG A 1 91 ? 29.774 6.393 -26.859 1.00 88.31 91 ARG A C 1
ATOM 734 O O . ARG A 1 91 ? 29.659 7.548 -26.473 1.00 88.31 91 ARG A O 1
ATOM 741 N N . GLN A 1 92 ? 28.876 5.799 -27.641 1.00 91.88 92 GLN A N 1
ATOM 742 C CA . GLN A 1 92 ? 27.643 6.444 -28.077 1.00 91.88 92 GLN A CA 1
ATOM 743 C C . GLN A 1 92 ? 26.498 6.076 -27.136 1.00 91.88 92 GLN A C 1
ATOM 745 O O . GLN A 1 92 ? 26.366 4.920 -26.727 1.00 91.88 92 GLN A O 1
ATOM 750 N N . GLU A 1 93 ? 25.647 7.048 -26.832 1.00 94.88 93 GLU A N 1
ATOM 751 C CA . GLU A 1 93 ? 24.404 6.841 -26.099 1.00 94.88 93 GLU A CA 1
ATOM 752 C C . GLU A 1 93 ? 23.257 7.618 -26.742 1.00 94.88 93 GLU A C 1
ATOM 754 O O . GLU A 1 93 ? 23.473 8.566 -27.503 1.00 94.88 93 GLU A O 1
ATOM 759 N N . SER A 1 94 ? 22.035 7.173 -26.466 1.00 96.81 94 SER A N 1
ATOM 760 C CA . SER A 1 94 ? 20.827 7.938 -26.746 1.00 96.81 94 SER A CA 1
ATOM 761 C C . SER A 1 94 ? 20.386 8.720 -25.512 1.00 96.81 94 SER A C 1
ATOM 763 O O . SER A 1 94 ? 20.696 8.346 -24.376 1.00 96.81 94 SER A O 1
ATOM 765 N N . ASP A 1 95 ? 19.529 9.715 -25.727 1.00 97.19 95 ASP A N 1
ATOM 766 C CA . ASP A 1 95 ? 18.636 10.189 -24.672 1.00 97.19 95 ASP A CA 1
ATOM 767 C C . ASP A 1 95 ? 17.714 9.057 -24.184 1.00 97.19 95 ASP A C 1
ATOM 769 O O . ASP A 1 95 ? 17.603 7.984 -24.794 1.00 97.19 95 ASP A O 1
ATOM 773 N N . TYR A 1 96 ? 17.035 9.284 -23.061 1.00 98.19 96 TYR A N 1
ATOM 774 C CA . TYR A 1 96 ? 15.960 8.391 -22.637 1.00 98.19 96 TYR A CA 1
ATOM 775 C C . TYR A 1 96 ? 14.761 8.494 -23.582 1.00 98.19 96 TYR A C 1
ATOM 777 O O . TYR A 1 96 ? 14.422 9.567 -24.076 1.00 98.19 96 TYR A O 1
ATOM 785 N N . SER A 1 97 ? 14.092 7.361 -23.787 1.00 98.38 97 SER A N 1
ATOM 786 C CA . SER A 1 97 ? 12.800 7.282 -24.458 1.00 98.38 97 SER A CA 1
ATOM 787 C C . SER A 1 97 ? 11.750 8.181 -23.798 1.00 98.38 97 SER A C 1
ATOM 789 O O . SER A 1 97 ? 11.891 8.605 -22.646 1.00 98.38 97 SER A O 1
ATOM 791 N N . MET A 1 98 ? 10.611 8.349 -24.477 1.00 97.50 98 MET A N 1
ATOM 792 C CA . MET A 1 98 ? 9.386 8.779 -23.800 1.00 97.50 98 MET A CA 1
ATOM 793 C C . MET A 1 98 ? 9.101 7.881 -22.593 1.00 97.50 98 MET A C 1
ATOM 795 O O . MET A 1 98 ? 9.377 6.673 -22.620 1.00 97.50 98 MET A O 1
ATOM 799 N N . THR A 1 99 ? 8.559 8.481 -21.538 1.00 97.62 99 THR A N 1
ATOM 800 C CA . THR A 1 99 ? 8.239 7.764 -20.313 1.00 97.62 99 THR A CA 1
ATOM 801 C C . THR A 1 99 ? 6.882 7.080 -20.427 1.00 97.62 99 THR A C 1
ATOM 803 O O . THR A 1 99 ? 5.962 7.564 -21.088 1.00 97.62 99 THR A O 1
ATOM 806 N N . VAL A 1 100 ? 6.747 5.933 -19.767 1.00 98.25 100 VAL A N 1
ATOM 807 C CA . VAL A 1 100 ? 5.457 5.268 -19.566 1.00 98.25 100 VAL A CA 1
ATOM 808 C C . VAL A 1 100 ? 5.196 5.086 -18.087 1.00 98.25 100 VAL A C 1
ATOM 810 O O . VAL A 1 100 ? 6.124 4.862 -17.313 1.00 98.25 100 VAL A O 1
ATOM 813 N N . THR A 1 101 ? 3.927 5.159 -17.687 1.00 98.06 101 THR A N 1
ATOM 814 C CA . THR A 1 101 ? 3.538 4.950 -16.291 1.00 98.06 101 THR A CA 1
ATOM 815 C C . THR A 1 101 ? 2.636 3.740 -16.152 1.00 98.06 101 THR A C 1
ATOM 817 O O . THR A 1 101 ? 1.783 3.489 -17.001 1.00 98.06 101 THR A O 1
ATOM 820 N N . ASN A 1 102 ? 2.798 3.001 -15.060 1.00 98.12 102 ASN A N 1
ATOM 821 C CA . ASN A 1 102 ? 1.854 1.958 -14.674 1.00 98.12 102 ASN A CA 1
ATOM 822 C C . ASN A 1 102 ? 1.813 1.816 -13.144 1.00 98.12 102 ASN A C 1
ATOM 824 O O . ASN A 1 102 ? 2.721 2.284 -12.455 1.00 98.12 102 ASN A O 1
ATOM 828 N N . ARG A 1 103 ? 0.748 1.222 -12.600 1.00 98.19 103 ARG A N 1
ATOM 829 C CA . ARG A 1 103 ? 0.577 0.978 -11.162 1.00 98.19 103 ARG A CA 1
ATOM 830 C C . ARG A 1 103 ? 0.643 -0.516 -10.882 1.00 98.19 103 ARG A C 1
ATOM 832 O O . ARG A 1 103 ? -0.107 -1.280 -11.478 1.00 98.19 103 ARG A O 1
ATOM 839 N N . THR A 1 104 ? 1.517 -0.914 -9.965 1.00 98.50 104 THR A N 1
ATOM 840 C CA . THR A 1 104 ? 1.595 -2.301 -9.492 1.00 98.50 104 THR A CA 1
ATOM 841 C C . THR A 1 104 ? 0.272 -2.767 -8.886 1.00 98.50 104 THR A C 1
ATOM 843 O O . THR A 1 104 ? -0.529 -1.959 -8.413 1.00 98.50 104 THR A O 1
ATOM 846 N N . TYR A 1 105 ? 0.033 -4.078 -8.892 1.00 98.69 105 TYR A N 1
ATOM 847 C CA . TYR A 1 105 ? -1.181 -4.640 -8.301 1.00 98.69 105 TYR A CA 1
ATOM 848 C C . TYR A 1 105 ? -1.259 -4.412 -6.785 1.00 98.69 105 TYR A C 1
ATOM 850 O O . TYR A 1 105 ? -0.262 -4.097 -6.125 1.00 98.69 105 TYR A O 1
ATOM 858 N N . GLU A 1 106 ? -2.467 -4.560 -6.247 1.00 98.50 106 GLU A N 1
ATOM 859 C CA . GLU A 1 106 ? -2.715 -4.535 -4.807 1.00 98.50 106 GLU A CA 1
ATOM 860 C C . GLU A 1 106 ? -2.124 -5.771 -4.119 1.00 98.50 106 GLU A C 1
ATOM 862 O O . GLU A 1 106 ? -2.001 -6.844 -4.706 1.00 98.50 106 GLU A O 1
ATOM 867 N N . ASP A 1 107 ? -1.781 -5.620 -2.847 1.00 98.50 107 ASP A N 1
ATOM 868 C CA . ASP A 1 107 ? -1.431 -6.715 -1.941 1.00 98.50 107 ASP A CA 1
ATOM 869 C C . ASP A 1 107 ? -2.190 -6.489 -0.627 1.00 98.50 107 ASP A C 1
ATOM 871 O O . ASP A 1 107 ? -2.686 -5.390 -0.373 1.00 98.50 107 ASP A O 1
ATOM 875 N N . LYS A 1 108 ? -2.289 -7.499 0.237 1.00 97.94 108 LYS A N 1
ATOM 876 C CA . LYS A 1 108 ? -2.908 -7.314 1.556 1.00 97.94 108 LYS A CA 1
ATOM 877 C C . LYS A 1 10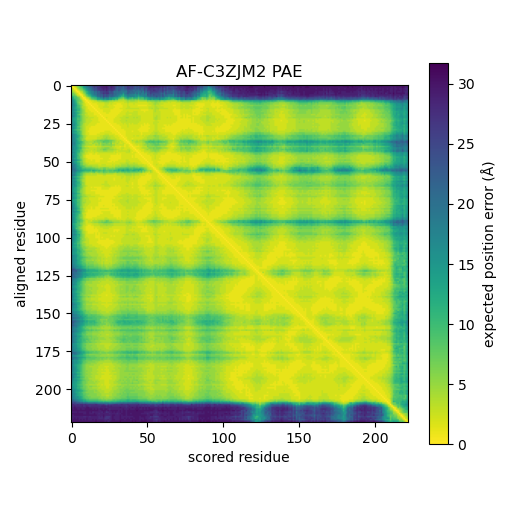8 ? -2.167 -6.225 2.349 1.00 97.94 108 LYS A C 1
ATOM 879 O O . LYS A 1 108 ? -0.943 -6.073 2.183 1.00 97.94 108 LYS A O 1
ATOM 884 N N . PRO A 1 109 ? -2.840 -5.482 3.245 1.00 98.50 109 PRO A N 1
ATOM 885 C CA . PRO A 1 109 ? -2.150 -4.510 4.076 1.00 98.50 109 PRO A CA 1
ATOM 886 C C . PRO A 1 109 ? -1.113 -5.227 4.954 1.00 98.50 109 PRO A C 1
ATOM 888 O O . PRO A 1 109 ? -1.384 -6.280 5.528 1.00 98.50 109 PRO A O 1
ATOM 891 N N . LYS A 1 110 ? 0.100 -4.675 5.056 1.00 98.00 110 LYS A N 1
ATOM 892 C CA . LYS A 1 110 ? 1.230 -5.302 5.782 1.00 98.00 110 LYS A CA 1
ATOM 893 C C . LYS A 1 110 ? 1.550 -4.647 7.122 1.00 98.00 110 LYS A C 1
ATOM 895 O O . LYS A 1 110 ? 2.511 -5.033 7.779 1.00 98.00 110 LYS A O 1
ATOM 900 N N . SER A 1 111 ? 0.772 -3.652 7.524 1.00 98.44 111 SER A N 1
ATOM 901 C CA . SER A 1 111 ? 0.864 -3.013 8.836 1.00 98.44 111 SER A CA 1
ATOM 902 C C . SER A 1 111 ? -0.536 -2.863 9.427 1.00 98.44 111 SER A C 1
ATOM 904 O O . SER A 1 111 ? -1.475 -2.695 8.646 1.00 98.44 111 SER A O 1
ATOM 906 N N . PRO A 1 112 ? -0.692 -2.867 10.756 1.00 98.44 112 PRO A N 1
ATOM 907 C CA . PRO A 1 112 ? -1.978 -2.576 11.379 1.00 98.44 112 PRO A CA 1
ATOM 908 C C . PRO A 1 112 ? -2.377 -1.101 11.188 1.00 98.44 112 PRO A C 1
ATOM 910 O O . PRO A 1 112 ? -1.517 -0.277 10.837 1.00 98.44 112 PRO A O 1
ATOM 913 N N . PRO A 1 113 ? -3.650 -0.741 11.438 1.00 98.56 113 PRO A N 1
ATOM 914 C CA . PRO A 1 113 ? -4.030 0.635 11.740 1.00 98.56 113 PRO A CA 1
ATOM 915 C C . PRO A 1 113 ? -3.188 1.185 12.895 1.00 98.56 113 PRO A C 1
ATOM 917 O O . PRO A 1 113 ? -2.720 0.438 13.759 1.00 98.56 113 PRO A O 1
ATOM 920 N N . ARG A 1 114 ? -2.957 2.494 12.878 1.00 98.31 114 ARG A N 1
ATOM 921 C CA . ARG A 1 114 ? -2.055 3.183 13.807 1.00 98.31 114 ARG A CA 1
ATOM 922 C C . ARG A 1 114 ? -2.842 4.072 14.753 1.00 98.31 114 ARG A C 1
ATOM 924 O O . ARG A 1 114 ? -3.989 4.399 14.469 1.00 98.31 114 ARG A O 1
ATOM 931 N N . ASP A 1 115 ? -2.203 4.465 15.847 1.00 97.88 115 ASP A N 1
ATOM 932 C CA . ASP A 1 115 ? -2.694 5.511 16.747 1.00 97.88 115 ASP A CA 1
ATOM 933 C C . ASP A 1 115 ? -4.140 5.273 17.225 1.00 97.88 115 ASP A C 1
ATOM 935 O O . ASP A 1 115 ? -4.944 6.201 17.287 1.00 97.88 115 ASP A O 1
ATOM 939 N N . LEU A 1 116 ? -4.482 4.010 17.528 1.00 98.62 116 LEU A N 1
ATOM 940 C CA . LEU A 1 116 ? -5.780 3.665 18.105 1.00 98.62 116 LEU A CA 1
ATOM 941 C C . LEU A 1 116 ? -5.917 4.353 19.467 1.00 98.62 116 LEU A C 1
ATOM 943 O O . LEU A 1 116 ? -5.104 4.135 20.361 1.00 98.62 116 LEU A O 1
ATOM 947 N N . THR A 1 117 ? -6.971 5.139 19.628 1.00 98.44 117 THR A N 1
ATOM 948 C CA . THR A 1 117 ? -7.328 5.830 20.869 1.00 98.44 117 THR A CA 1
ATOM 949 C C . THR A 1 117 ? -8.776 5.529 21.223 1.00 98.44 117 THR A C 1
ATOM 951 O O . THR A 1 117 ? -9.605 5.339 20.334 1.00 98.44 117 THR A O 1
ATOM 954 N N . VAL A 1 118 ? -9.073 5.482 22.522 1.00 98.38 118 VAL A N 1
ATOM 955 C CA . VAL A 1 118 ? -10.417 5.243 23.063 1.00 98.38 118 VAL A CA 1
ATOM 956 C C . VAL A 1 118 ? -10.759 6.403 23.989 1.00 98.38 118 VAL A C 1
ATOM 958 O O . VAL A 1 118 ? -10.003 6.707 24.910 1.00 98.38 118 VAL A O 1
ATOM 961 N N . VAL A 1 119 ? -11.884 7.064 23.730 1.00 97.06 119 VAL A N 1
ATOM 962 C CA . VAL A 1 119 ? -12.354 8.223 24.497 1.00 97.06 119 VAL A CA 1
ATOM 963 C C . VAL A 1 119 ? -13.777 7.956 24.970 1.00 97.06 119 VAL A C 1
ATOM 965 O O . VAL A 1 119 ? -14.615 7.512 24.190 1.00 97.06 119 VAL A O 1
ATOM 968 N N . GLY A 1 120 ? -14.061 8.212 26.245 1.00 95.12 120 GLY A N 1
ATOM 969 C CA . GLY A 1 120 ? -15.416 8.090 26.785 1.00 95.12 120 GLY A CA 1
ATOM 970 C C . GLY A 1 120 ? -16.352 9.145 26.205 1.00 95.12 120 GLY A C 1
ATOM 971 O O . GLY A 1 120 ? -15.916 10.237 25.844 1.00 95.12 120 GLY A O 1
ATOM 972 N N . ILE A 1 121 ? -17.640 8.826 26.122 1.00 93.88 121 ILE A N 1
ATOM 973 C CA . ILE A 1 121 ? -18.665 9.784 25.706 1.00 93.88 121 ILE A CA 1
ATOM 974 C C . ILE A 1 121 ? -19.253 10.434 26.959 1.00 93.88 121 ILE A C 1
ATOM 976 O O . ILE A 1 121 ? -19.775 9.744 27.836 1.00 93.88 121 ILE A O 1
ATOM 980 N N . GLU A 1 122 ? -19.162 11.761 27.047 1.00 87.50 122 GLU A N 1
ATOM 981 C CA . GLU A 1 122 ? -19.761 12.525 28.143 1.00 87.50 122 GLU A CA 1
ATOM 982 C C . GLU A 1 122 ? -21.267 12.239 28.231 1.00 87.50 122 GLU A C 1
ATOM 984 O O . GLU A 1 122 ? -21.949 12.080 27.218 1.00 87.50 122 GLU A O 1
ATOM 989 N N . GLY A 1 123 ? -21.769 12.054 29.451 1.00 86.75 123 GLY A N 1
ATOM 990 C CA . GLY A 1 123 ? -23.154 11.652 29.693 1.00 86.75 123 GLY A CA 1
ATOM 991 C C . GLY A 1 123 ? -23.524 10.208 29.331 1.00 86.75 123 GLY A C 1
ATOM 992 O O . GLY A 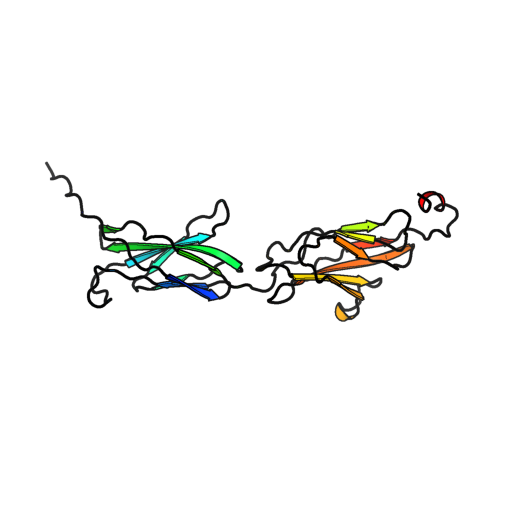1 123 ? -24.641 9.783 29.621 1.00 86.75 123 GLY A O 1
ATOM 993 N N . ASN A 1 124 ? -22.612 9.410 28.762 1.00 90.25 124 ASN A N 1
ATOM 994 C CA . ASN A 1 124 ? -22.879 8.022 28.382 1.00 90.25 124 ASN A CA 1
ATOM 995 C C . ASN A 1 124 ? -21.778 7.060 28.875 1.00 90.25 124 ASN A C 1
ATOM 997 O O . ASN A 1 124 ? -20.868 6.716 28.118 1.00 90.25 124 ASN A O 1
ATOM 1001 N N . PRO A 1 125 ? -21.879 6.543 30.116 1.00 89.62 125 PRO A N 1
ATOM 1002 C CA . PRO A 1 125 ? -20.845 5.688 30.702 1.00 89.62 125 PRO A CA 1
ATOM 1003 C C . PRO A 1 125 ? -20.692 4.314 30.025 1.00 89.62 125 PRO A C 1
ATOM 1005 O O . PRO A 1 125 ? -19.701 3.627 30.262 1.00 89.62 125 PRO A O 1
ATOM 1008 N N . GLY A 1 126 ? -21.649 3.911 29.180 1.00 91.94 126 GLY A N 1
ATOM 1009 C CA . GLY A 1 126 ? -21.582 2.687 28.376 1.00 91.94 126 GLY A CA 1
ATOM 1010 C C . GLY A 1 126 ? -21.166 2.921 26.920 1.00 91.94 126 GLY A C 1
ATOM 1011 O O . GLY A 1 126 ? -21.280 2.004 26.104 1.00 91.94 126 GLY A O 1
ATOM 1012 N N . GLY A 1 127 ? -20.752 4.139 26.563 1.00 94.88 127 GLY A N 1
ATOM 1013 C CA . GLY A 1 127 ? -20.355 4.515 25.211 1.00 94.88 127 GLY A CA 1
ATOM 1014 C C . GLY A 1 127 ? -18.921 5.025 25.152 1.00 94.88 127 GLY A C 1
ATOM 1015 O O . GLY A 1 127 ? -18.510 5.863 25.954 1.00 94.88 127 GLY A O 1
ATOM 1016 N N . VAL A 1 128 ? -18.171 4.555 24.159 1.00 97.81 128 VAL A N 1
ATOM 1017 C CA . VAL A 1 128 ? -16.816 5.035 23.868 1.00 97.81 128 VAL A CA 1
ATOM 1018 C C . VAL A 1 128 ? -16.664 5.313 22.380 1.00 97.81 128 VAL A C 1
ATOM 1020 O O . VAL A 1 128 ? -17.231 4.610 21.542 1.00 97.81 128 VAL A O 1
ATOM 1023 N N . ASN A 1 129 ? -15.882 6.333 22.046 1.00 98.12 129 ASN A N 1
ATOM 1024 C CA . ASN A 1 129 ? -15.489 6.648 20.687 1.00 98.12 129 ASN A CA 1
ATOM 1025 C C . ASN A 1 129 ? -14.041 6.218 20.437 1.00 98.12 129 ASN A C 1
ATOM 1027 O O . ASN A 1 129 ? -13.125 6.622 21.157 1.00 98.12 129 ASN A O 1
ATOM 1031 N N . LEU A 1 130 ? -13.842 5.403 19.408 1.00 98.62 130 LEU A N 1
ATOM 1032 C CA . LEU A 1 130 ? -12.537 4.959 18.944 1.00 98.62 130 LEU A CA 1
ATOM 1033 C C . LEU A 1 130 ? -12.088 5.871 17.810 1.00 98.62 130 LEU A C 1
ATOM 1035 O O . LEU A 1 130 ? -12.891 6.201 16.941 1.00 98.62 130 LEU A O 1
ATOM 1039 N N . ASN A 1 131 ? -10.810 6.240 17.785 1.00 98.69 131 ASN A N 1
ATOM 1040 C CA . ASN A 1 131 ? -10.200 6.957 16.664 1.00 98.69 131 ASN A CA 1
ATOM 1041 C C . ASN A 1 131 ? -8.875 6.296 16.295 1.00 98.69 131 ASN A C 1
ATOM 1043 O O . ASN A 1 131 ? -8.162 5.828 17.180 1.00 98.69 131 ASN A O 1
ATOM 1047 N N . TRP A 1 132 ? -8.542 6.250 15.008 1.00 98.75 132 TRP A N 1
ATOM 1048 C CA . TRP A 1 132 ? -7.307 5.631 14.520 1.00 98.75 132 TRP A CA 1
ATOM 1049 C C . TRP A 1 132 ? -6.804 6.303 13.240 1.00 98.75 132 TRP A C 1
ATOM 1051 O O . TRP A 1 132 ? -7.452 7.164 12.651 1.00 98.75 132 TRP A O 1
ATOM 1061 N N . GLN A 1 133 ? -5.628 5.880 12.790 1.00 98.62 133 GLN A N 1
ATOM 1062 C CA . GLN A 1 133 ? -5.034 6.235 11.509 1.00 98.62 133 GLN A CA 1
ATOM 1063 C C . GLN A 1 133 ? -4.919 4.999 10.602 1.00 98.62 133 GLN A C 1
ATOM 1065 O O . GLN A 1 133 ? -4.746 3.879 11.099 1.00 98.62 133 GLN A O 1
ATOM 1070 N N . PRO A 1 134 ? -4.952 5.162 9.265 1.00 98.25 134 PRO A N 1
ATOM 1071 C CA . PRO A 1 134 ? -4.761 4.051 8.342 1.00 98.25 134 PRO A CA 1
ATOM 1072 C C . PRO A 1 134 ? -3.414 3.326 8.531 1.00 98.25 134 PRO A C 1
ATOM 1074 O O . PRO A 1 134 ? -2.435 3.914 9.022 1.00 98.25 134 PRO A O 1
ATOM 1077 N N . PRO A 1 135 ? -3.316 2.072 8.051 1.00 98.38 135 PRO A N 1
ATOM 1078 C CA . PRO A 1 135 ? -2.050 1.366 7.905 1.00 98.38 135 PRO A CA 1
ATOM 1079 C C . PRO A 1 135 ? -0.984 2.174 7.156 1.00 98.38 135 PRO A C 1
ATOM 1081 O O . PRO A 1 135 ? -1.236 2.681 6.066 1.00 98.38 135 PRO A O 1
ATOM 1084 N N . ALA A 1 136 ? 0.248 2.201 7.671 1.00 97.12 136 ALA A N 1
ATOM 1085 C CA . ALA A 1 136 ? 1.393 2.779 6.956 1.00 97.12 136 ALA A CA 1
ATOM 1086 C C . ALA A 1 136 ? 1.720 2.040 5.639 1.00 97.12 136 ALA A C 1
ATOM 1088 O O . ALA A 1 136 ? 2.256 2.628 4.704 1.00 97.12 136 ALA A O 1
ATOM 1089 N N . LYS A 1 137 ? 1.413 0.739 5.567 1.00 97.31 137 LYS A N 1
ATOM 1090 C CA . LYS A 1 137 ? 1.579 -0.129 4.393 1.00 97.31 137 LYS A CA 1
ATOM 1091 C C . LYS A 1 137 ? 0.229 -0.734 4.006 1.00 97.31 137 LYS A C 1
ATOM 1093 O O . LYS A 1 137 ? 0.009 -1.931 4.197 1.00 97.31 137 LYS A O 1
ATOM 1098 N N . SER A 1 138 ? -0.681 0.100 3.503 1.00 97.75 138 SER A N 1
ATOM 1099 C CA . SER A 1 138 ? -2.025 -0.317 3.072 1.00 97.75 138 SER A CA 1
ATOM 1100 C C . SER A 1 138 ? -2.014 -1.216 1.834 1.00 97.75 138 SER A C 1
ATOM 1102 O O . SER A 1 138 ? -2.890 -2.064 1.699 1.00 97.75 138 SER A O 1
ATOM 1104 N N . ASN A 1 139 ? -1.012 -1.058 0.958 1.00 97.94 139 ASN A N 1
ATOM 1105 C CA . ASN A 1 139 ? -0.812 -1.841 -0.270 1.00 97.94 139 ASN A CA 1
ATOM 1106 C C . ASN A 1 139 ? -2.033 -1.890 -1.213 1.00 97.94 139 ASN A C 1
ATOM 1108 O O . ASN A 1 139 ? -2.124 -2.770 -2.064 1.00 97.94 139 ASN A O 1
ATOM 1112 N N . GLY A 1 140 ? -2.952 -0.938 -1.066 1.00 98.06 140 GLY A N 1
ATOM 1113 C CA . GLY A 1 140 ? -4.228 -0.871 -1.767 1.00 98.06 140 GLY A CA 1
ATOM 1114 C C . GLY A 1 140 ? -5.186 0.091 -1.056 1.00 98.06 140 GLY A C 1
ATOM 1115 O O . GLY A 1 140 ? -4.886 0.535 0.062 1.00 98.06 140 GLY A O 1
ATOM 1116 N N . PRO A 1 141 ? -6.325 0.438 -1.674 1.00 98.25 141 PRO A N 1
ATOM 1117 C CA . PRO A 1 141 ? -7.395 1.181 -1.018 1.00 98.25 141 PRO A CA 1
ATOM 1118 C C . PRO A 1 141 ? -7.977 0.367 0.138 1.00 98.25 141 PRO A C 1
ATOM 1120 O O . PRO A 1 141 ? -8.348 -0.793 -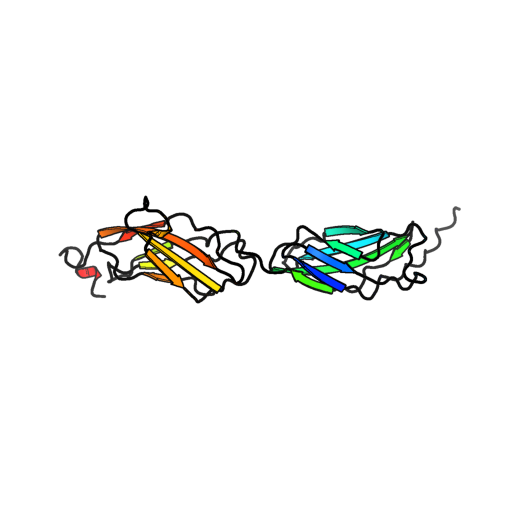0.036 1.00 98.25 141 PRO A O 1
ATOM 1123 N N . ILE A 1 142 ? -8.070 0.970 1.321 1.00 98.62 142 ILE A N 1
ATOM 1124 C CA . ILE A 1 142 ? -8.770 0.342 2.442 1.00 98.62 142 ILE A CA 1
ATOM 1125 C C . ILE A 1 142 ? -10.268 0.343 2.134 1.00 98.62 142 ILE A C 1
ATOM 1127 O O . ILE A 1 142 ? -10.817 1.352 1.700 1.00 98.62 142 ILE A O 1
ATOM 1131 N N . THR A 1 143 ? -10.914 -0.799 2.344 1.00 98.56 143 THR A N 1
ATOM 1132 C CA . THR A 1 143 ? -12.350 -1.012 2.120 1.00 98.56 143 THR A CA 1
ATOM 1133 C C . THR A 1 143 ? -13.118 -1.184 3.427 1.00 98.56 143 THR A C 1
ATOM 1135 O O . THR A 1 143 ? -14.323 -1.381 3.396 1.00 98.56 143 THR A O 1
ATOM 1138 N N . GLY A 1 144 ? -12.433 -1.191 4.571 1.00 98.50 144 GLY A N 1
ATOM 1139 C CA . GLY A 1 144 ? -13.072 -1.312 5.872 1.00 98.50 144 GLY A CA 1
ATOM 1140 C C . GLY A 1 144 ? -12.099 -1.609 7.004 1.00 98.50 144 GLY A C 1
ATOM 1141 O O . GLY A 1 144 ? -10.903 -1.825 6.787 1.00 98.50 144 GLY A O 1
ATOM 1142 N N . TYR A 1 145 ? -12.645 -1.665 8.211 1.00 98.81 145 TYR A N 1
ATOM 1143 C CA . TYR A 1 145 ? -11.936 -1.996 9.443 1.00 98.81 145 TYR A CA 1
ATOM 1144 C C . TYR A 1 145 ? -12.737 -3.011 10.255 1.00 98.81 145 TYR A C 1
ATOM 1146 O O . TYR A 1 145 ? -13.935 -3.178 10.047 1.00 98.81 145 TYR A O 1
ATOM 1154 N N . ILE A 1 146 ? -12.077 -3.712 11.169 1.00 98.50 146 ILE A N 1
ATOM 1155 C CA . ILE A 1 146 ? -12.728 -4.614 12.119 1.00 98.50 146 ILE A CA 1
ATOM 1156 C C . ILE A 1 146 ? -12.195 -4.256 13.500 1.00 98.50 146 ILE A C 1
ATOM 1158 O O . ILE A 1 146 ? -10.985 -4.350 13.732 1.00 98.50 146 ILE A O 1
ATOM 1162 N N . ILE A 1 147 ? -13.091 -3.806 14.375 1.00 98.44 147 ILE A N 1
ATOM 1163 C CA . ILE A 1 147 ? -12.814 -3.554 15.790 1.00 98.44 147 ILE A CA 1
ATOM 1164 C C . ILE A 1 147 ? -13.037 -4.854 16.544 1.00 98.44 147 ILE A C 1
ATOM 1166 O O . ILE A 1 147 ? -14.020 -5.538 16.290 1.00 98.44 147 ILE A O 1
ATOM 1170 N N . PHE A 1 148 ? -12.156 -5.166 17.486 1.00 98.38 148 PHE A N 1
ATOM 1171 C CA . PHE A 1 148 ? -12.329 -6.250 18.441 1.00 98.38 148 PHE A CA 1
ATOM 1172 C C . PHE A 1 148 ? -12.289 -5.684 19.850 1.00 98.38 148 PHE A C 1
ATOM 1174 O O . PHE A 1 148 ? -11.434 -4.840 20.140 1.00 98.38 148 PHE A O 1
ATOM 1181 N N . TYR A 1 149 ? -13.157 -6.176 20.731 1.00 98.31 149 TYR A N 1
ATOM 1182 C CA . TYR A 1 149 ? -13.128 -5.806 22.138 1.00 98.31 149 TYR A CA 1
ATOM 1183 C C . TYR A 1 149 ? -13.579 -6.923 23.082 1.00 98.31 149 TYR A C 1
ATOM 1185 O O . TYR A 1 149 ? -14.353 -7.807 22.720 1.00 98.31 149 TYR A O 1
ATOM 1193 N N . THR A 1 150 ? -13.056 -6.891 24.307 1.00 98.38 150 THR A N 1
ATOM 1194 C CA . THR A 1 150 ? -13.331 -7.878 25.362 1.00 98.38 150 THR A CA 1
ATOM 1195 C C . THR A 1 150 ? -13.036 -7.291 26.745 1.00 98.38 150 THR A C 1
ATOM 1197 O O . THR A 1 150 ? -12.315 -6.298 26.860 1.00 98.38 150 THR A O 1
ATOM 1200 N N . THR A 1 151 ? -13.559 -7.920 27.796 1.00 98.19 151 THR A N 1
ATOM 1201 C CA . THR A 1 151 ? -13.152 -7.688 29.193 1.00 98.19 151 THR A CA 1
ATOM 1202 C C . THR A 1 151 ? -12.063 -8.659 29.662 1.00 98.19 151 THR A C 1
ATOM 1204 O O . THR A 1 151 ? -11.444 -8.422 30.694 1.00 98.19 151 THR A O 1
ATOM 1207 N N . ASP A 1 152 ? -11.819 -9.741 28.916 1.00 97.50 152 ASP A N 1
ATOM 1208 C CA . ASP A 1 152 ? -10.778 -10.734 29.196 1.00 97.50 152 ASP A CA 1
ATOM 1209 C C . ASP A 1 152 ? -9.787 -10.805 28.018 1.00 97.50 152 ASP A C 1
ATOM 1211 O O . ASP A 1 152 ? -10.122 -11.354 26.963 1.00 97.50 152 ASP A O 1
ATOM 1215 N N . PRO A 1 153 ? -8.572 -10.240 28.160 1.00 95.19 153 PRO A N 1
ATOM 1216 C CA . PRO A 1 153 ? -7.586 -10.175 27.090 1.00 95.19 153 PRO A CA 1
ATOM 1217 C C . PRO A 1 153 ? -6.874 -11.515 26.855 1.00 95.19 153 PRO A C 1
ATOM 1219 O O . PRO A 1 153 ? -6.099 -11.612 25.905 1.00 95.19 153 PRO A O 1
ATOM 1222 N N . LEU A 1 154 ? -7.095 -12.521 27.713 1.00 96.00 154 LEU A N 1
ATOM 1223 C CA . LEU A 1 154 ? -6.505 -13.856 27.587 1.00 96.00 154 LEU A CA 1
ATOM 1224 C C . LEU A 1 154 ? -7.289 -14.756 26.623 1.00 96.00 154 LEU A C 1
ATOM 1226 O O . LEU A 1 154 ? -6.792 -15.816 26.243 1.00 96.00 154 LEU A O 1
ATOM 1230 N N . LEU A 1 155 ? -8.494 -14.340 26.218 1.00 95.25 155 LEU A N 1
ATOM 1231 C CA . LEU A 1 155 ? -9.287 -15.028 25.204 1.00 95.25 155 LEU A CA 1
ATOM 1232 C C . LEU A 1 155 ? -8.581 -15.034 23.844 1.00 95.25 155 LEU A C 1
ATOM 1234 O O . LEU A 1 155 ? -7.908 -14.066 23.472 1.00 95.25 155 LEU A O 1
ATOM 1238 N N . ASN A 1 156 ? -8.815 -16.091 23.062 1.00 94.44 156 ASN A N 1
ATOM 1239 C CA . ASN A 1 156 ? -8.373 -16.132 21.670 1.00 94.44 156 ASN A CA 1
ATOM 1240 C C . ASN A 1 156 ? -9.080 -15.043 20.862 1.00 94.44 156 ASN A C 1
ATOM 1242 O O . ASN A 1 156 ? -10.243 -14.738 21.105 1.00 94.44 156 ASN A O 1
ATOM 1246 N N . ASP A 1 157 ? -8.422 -14.527 19.827 1.00 90.94 157 ASP A N 1
ATOM 1247 C CA . ASP A 1 157 ? -8.962 -13.459 18.975 1.00 90.94 157 ASP A CA 1
ATOM 1248 C C . ASP A 1 157 ? -10.345 -13.766 18.377 1.00 90.94 157 ASP A C 1
ATOM 1250 O O . ASP A 1 157 ? -11.127 -12.845 18.159 1.00 90.94 157 ASP A O 1
ATOM 1254 N N . ALA A 1 158 ? -10.653 -15.043 18.131 1.00 92.62 158 ALA A N 1
ATOM 1255 C CA . ALA A 1 158 ? -11.943 -15.489 17.601 1.00 92.62 158 ALA A CA 1
ATOM 1256 C C . ALA A 1 158 ? -13.101 -15.372 18.609 1.00 92.62 158 ALA A C 1
ATOM 1258 O O . ALA A 1 158 ? -14.257 -15.329 18.195 1.00 92.62 158 ALA A O 1
ATOM 1259 N N . ASP A 1 159 ? -12.785 -15.309 19.904 1.00 96.69 159 ASP A N 1
ATOM 1260 C CA . ASP A 1 159 ? -13.753 -15.217 20.999 1.00 96.69 159 ASP A CA 1
ATOM 1261 C C . ASP A 1 159 ? -13.985 -13.757 21.441 1.00 96.69 159 ASP A C 1
ATOM 1263 O O . ASP A 1 159 ? -14.847 -13.486 22.277 1.00 96.69 159 ASP A O 1
ATOM 1267 N N . TRP A 1 160 ? -13.227 -12.798 20.891 1.00 97.88 160 TRP A N 1
ATOM 1268 C CA . TRP A 1 160 ? -13.465 -11.373 21.124 1.00 97.88 160 TRP A CA 1
ATOM 1269 C C . TRP A 1 160 ? -14.726 -10.935 20.379 1.00 97.88 160 TRP A C 1
ATOM 1271 O O . TRP A 1 160 ? -14.982 -11.365 19.252 1.00 97.88 160 TRP A O 1
ATOM 1281 N N . VAL A 1 161 ? -15.484 -10.008 20.968 1.00 97.75 161 VAL A N 1
ATOM 1282 C CA . VAL A 1 161 ? -16.580 -9.356 20.244 1.00 97.75 161 VAL A CA 1
ATOM 1283 C C . VAL A 1 161 ? -15.974 -8.560 19.097 1.00 97.75 161 VAL A C 1
ATOM 1285 O O . VAL A 1 161 ? -14.973 -7.870 19.302 1.00 97.75 161 VAL A O 1
ATOM 1288 N N . PHE A 1 162 ? -16.554 -8.657 17.899 1.00 96.25 162 PHE A N 1
ATOM 1289 C CA . PHE A 1 162 ? -16.062 -7.940 16.730 1.00 96.25 162 PHE A CA 1
ATOM 1290 C C . PHE A 1 162 ? -17.154 -7.126 16.038 1.00 96.25 162 PHE A C 1
ATOM 1292 O O . PHE A 1 162 ? -18.250 -7.617 15.779 1.00 96.25 162 PHE A O 1
ATOM 1299 N N . ASP A 1 163 ? -16.785 -5.907 15.653 1.00 97.38 163 ASP A N 1
ATOM 1300 C CA . ASP A 1 163 ? -17.637 -4.957 14.947 1.00 97.38 163 ASP A CA 1
ATOM 1301 C C . ASP A 1 163 ? -16.995 -4.605 13.592 1.00 97.38 163 ASP A C 1
ATOM 1303 O O . ASP A 1 163 ? -15.941 -3.953 13.552 1.00 97.38 163 ASP A O 1
ATOM 1307 N N . PRO A 1 164 ? -17.580 -5.040 12.458 1.00 97.44 164 PRO A N 1
ATOM 1308 C CA . PRO A 1 164 ? -17.075 -4.705 11.135 1.00 97.44 164 PRO A CA 1
ATOM 1309 C C . PRO A 1 164 ? -17.553 -3.321 10.672 1.00 97.44 164 PRO A C 1
ATOM 1311 O O . PRO A 1 164 ? -18.730 -2.977 10.754 1.00 97.44 164 PRO A O 1
ATOM 1314 N N . ILE A 1 165 ? -16.638 -2.558 10.081 1.00 97.88 165 ILE A N 1
ATOM 1315 C CA . ILE A 1 165 ? -16.872 -1.251 9.467 1.00 97.88 165 ILE A CA 1
ATOM 1316 C C . ILE A 1 165 ? -16.629 -1.404 7.967 1.00 97.88 165 ILE A C 1
ATOM 1318 O O . ILE A 1 165 ? -15.506 -1.682 7.550 1.00 97.88 165 ILE A O 1
ATOM 1322 N N . MET A 1 166 ? -17.670 -1.227 7.151 1.00 96.88 166 MET A N 1
ATOM 1323 C CA . MET A 1 166 ? -17.604 -1.418 5.689 1.00 96.88 166 MET A CA 1
ATOM 1324 C C . MET A 1 166 ? -17.152 -0.163 4.922 1.00 96.88 166 MET A C 1
ATOM 1326 O O . MET A 1 166 ? -17.071 -0.170 3.698 1.00 96.88 166 MET A O 1
ATOM 1330 N N . GLU A 1 167 ? -16.877 0.921 5.644 1.00 97.62 167 GLU A N 1
ATOM 1331 C CA . GLU A 1 167 ? -16.437 2.212 5.118 1.00 97.62 167 GLU A CA 1
ATOM 1332 C C . GLU A 1 167 ? -14.930 2.352 5.381 1.00 97.62 167 GLU A C 1
ATOM 1334 O O . GLU A 1 167 ? -14.491 2.436 6.528 1.00 97.62 167 GLU A O 1
ATOM 1339 N N . GLY A 1 168 ? -14.113 2.308 4.326 1.00 96.31 168 GLY A N 1
ATOM 1340 C CA . GLY A 1 168 ? -12.649 2.324 4.447 1.00 96.31 168 GLY A CA 1
ATOM 1341 C C . GLY A 1 168 ? -12.028 3.701 4.701 1.00 96.31 168 GLY A C 1
ATOM 1342 O O . GLY A 1 168 ? -10.866 3.792 5.101 1.00 96.31 168 GLY A O 1
ATOM 1343 N N . ASP A 1 169 ? -12.798 4.761 4.479 1.00 97.19 169 ASP A N 1
ATOM 1344 C CA . ASP A 1 169 ? -12.468 6.158 4.762 1.00 97.19 169 ASP A CA 1
ATOM 1345 C C . ASP A 1 169 ? -12.839 6.581 6.193 1.00 97.19 169 ASP A C 1
ATOM 1347 O O . ASP A 1 169 ? -12.319 7.585 6.685 1.00 97.19 169 ASP A O 1
ATOM 1351 N N . LYS A 1 170 ? -13.669 5.801 6.902 1.00 97.56 170 LYS A N 1
ATOM 1352 C CA . LYS A 1 170 ? -13.939 6.027 8.326 1.00 97.56 170 LYS A CA 1
ATOM 1353 C C . LYS A 1 170 ? -12.695 5.781 9.173 1.00 97.56 170 LYS A C 1
ATOM 1355 O O . LYS A 1 170 ? -12.064 4.731 9.096 1.00 97.56 170 LYS A O 1
ATOM 1360 N N . LEU A 1 171 ? -12.403 6.748 10.041 1.00 98.38 171 LEU A N 1
ATOM 1361 C CA . LEU A 1 171 ? -11.306 6.717 11.018 1.00 98.38 171 LEU A CA 1
ATOM 1362 C C . LEU A 1 171 ? -11.793 6.858 12.466 1.00 98.38 171 LEU A C 1
ATOM 1364 O O . LEU A 1 171 ? -11.005 7.112 13.377 1.00 98.38 171 LEU A O 1
ATOM 1368 N N . THR A 1 172 ? -13.104 6.725 12.662 1.00 98.31 172 THR A N 1
ATOM 1369 C CA . THR A 1 172 ? -13.763 6.814 13.960 1.00 98.31 172 THR A CA 1
ATOM 1370 C C . THR A 1 172 ? -14.938 5.842 14.039 1.00 98.31 172 THR A C 1
ATOM 1372 O O . THR A 1 172 ? -15.574 5.548 13.019 1.00 98.31 172 THR A O 1
ATOM 1375 N N . TYR A 1 173 ? -15.213 5.317 15.233 1.00 98.25 173 TYR A N 1
ATOM 1376 C CA . TYR A 1 173 ? -16.315 4.389 15.477 1.00 98.25 173 TYR A CA 1
ATOM 1377 C C . TYR A 1 173 ? -16.754 4.405 16.938 1.00 98.25 173 TYR A C 1
ATOM 1379 O O . TYR A 1 173 ? -15.928 4.374 17.847 1.00 98.25 173 TYR A O 1
ATOM 1387 N N . THR A 1 174 ? -18.065 4.398 17.167 1.00 97.94 174 THR A N 1
ATOM 1388 C CA . THR A 1 174 ? -18.637 4.386 18.513 1.00 97.94 174 THR A CA 1
ATOM 1389 C C . THR A 1 174 ? -19.060 2.980 18.913 1.00 97.94 174 THR A C 1
ATOM 1391 O O . THR A 1 174 ? -20.015 2.444 18.351 1.00 97.94 174 THR A O 1
ATOM 1394 N N . VAL A 1 175 ? -18.414 2.433 19.942 1.00 97.69 175 VAL A N 1
ATOM 1395 C CA . VAL A 1 175 ? -18.860 1.207 20.615 1.00 97.69 175 VAL A CA 1
ATOM 1396 C C . VAL A 1 175 ? -19.835 1.603 21.724 1.00 97.69 175 VAL A C 1
ATOM 1398 O O . VAL A 1 175 ? -19.592 2.548 22.478 1.00 97.69 175 VAL A O 1
ATOM 1401 N N . LYS A 1 176 ? -20.971 0.908 21.804 1.00 95.50 176 LYS A N 1
ATOM 1402 C CA . LYS A 1 176 ? -22.064 1.194 22.747 1.00 95.50 176 LYS A CA 1
ATOM 1403 C C . LYS A 1 176 ? -22.327 -0.016 23.637 1.00 95.50 176 LYS A C 1
ATOM 1405 O O . LYS A 1 176 ? -21.861 -1.111 23.348 1.00 95.50 176 LYS A O 1
ATOM 1410 N N . GLN A 1 177 ? -23.147 0.185 24.669 1.00 94.19 177 GLN A N 1
ATOM 1411 C CA . GLN A 1 177 ? -23.617 -0.871 25.576 1.00 94.19 177 GLN A CA 1
ATOM 1412 C C . GLN A 1 177 ? -22.483 -1.577 26.337 1.00 94.19 177 GLN A C 1
ATOM 1414 O O . GLN A 1 177 ? -22.603 -2.742 26.709 1.00 94.19 177 GLN A O 1
ATOM 1419 N N . LEU A 1 178 ? -21.387 -0.864 26.600 1.00 96.31 178 LEU A N 1
ATOM 1420 C CA . LEU A 1 178 ? -20.341 -1.341 27.493 1.00 96.31 178 LEU A CA 1
ATOM 1421 C C . LEU A 1 178 ? -20.818 -1.283 28.943 1.00 96.31 178 LEU A C 1
ATOM 1423 O O . LEU A 1 178 ? -21.580 -0.394 29.330 1.00 96.31 178 LEU A O 1
ATOM 1427 N N . THR A 1 179 ? -20.348 -2.218 29.762 1.00 96.12 179 THR A N 1
ATOM 1428 C CA . THR A 1 179 ? -20.627 -2.192 31.197 1.00 96.12 179 THR A CA 1
ATOM 1429 C C . THR A 1 179 ? -19.847 -1.038 31.845 1.00 96.12 179 THR A C 1
ATOM 1431 O O . THR A 1 179 ? -18.637 -0.933 31.624 1.00 96.12 179 THR A O 1
ATOM 1434 N N . PRO A 1 180 ? -20.492 -0.149 32.626 1.00 94.12 180 PRO A N 1
ATOM 1435 C CA . PRO A 1 180 ? -19.793 0.893 33.379 1.00 94.12 180 PRO A CA 1
ATOM 1436 C C . PRO A 1 180 ? -18.807 0.315 34.402 1.00 94.12 180 PRO A C 1
ATOM 1438 O O . PRO A 1 180 ? -18.948 -0.831 34.830 1.00 94.12 180 PRO A O 1
ATOM 1441 N N . ASN A 1 181 ? -17.825 1.114 34.821 1.00 94.00 181 ASN A N 1
ATOM 1442 C CA . ASN A 1 181 ? -16.772 0.719 35.764 1.00 94.00 181 ASN A CA 1
ATOM 1443 C C . ASN A 1 181 ? -16.083 -0.620 35.420 1.00 94.00 181 ASN A C 1
ATOM 1445 O O . ASN A 1 181 ? -15.747 -1.413 36.300 1.00 94.00 181 ASN A O 1
ATOM 1449 N N . THR A 1 182 ? -15.892 -0.891 34.132 1.00 96.75 182 THR A N 1
ATOM 1450 C CA . THR A 1 182 ? -15.347 -2.151 33.628 1.00 96.75 182 THR A CA 1
ATOM 1451 C C . THR A 1 182 ? -14.163 -1.874 32.717 1.00 96.75 182 THR A C 1
ATOM 1453 O O . THR A 1 182 ? -14.186 -0.965 31.884 1.00 96.75 182 THR A O 1
ATOM 1456 N N . LYS A 1 183 ? -13.113 -2.675 32.881 1.00 98.31 183 LYS A N 1
ATOM 1457 C CA . LYS A 1 183 ? -11.935 -2.617 32.029 1.00 98.31 183 LYS A CA 1
ATOM 1458 C C . LYS A 1 183 ? -12.216 -3.340 30.720 1.00 98.31 183 LYS A C 1
ATOM 1460 O O . LYS A 1 183 ? -12.601 -4.507 30.734 1.00 98.31 183 LYS A O 1
ATOM 1465 N N . TYR A 1 184 ? -11.987 -2.655 29.611 1.00 98.44 184 TYR A N 1
ATOM 1466 C CA . TYR A 1 184 ? -12.076 -3.208 28.270 1.00 98.44 184 TYR A CA 1
ATOM 1467 C C . TYR A 1 184 ? -10.737 -3.111 27.549 1.00 98.44 184 TYR A C 1
ATOM 1469 O O . TYR A 1 184 ? -9.941 -2.196 27.765 1.00 98.44 184 TYR A O 1
ATOM 1477 N N . TYR A 1 185 ? -10.532 -4.056 26.645 1.00 98.62 185 TYR A N 1
ATOM 1478 C CA . TYR A 1 185 ? -9.377 -4.154 25.773 1.00 98.62 185 TYR A CA 1
ATOM 1479 C C . TYR A 1 185 ? -9.858 -4.063 24.335 1.00 98.62 185 TYR A C 1
ATOM 1481 O O . TYR A 1 185 ? -10.753 -4.808 23.952 1.00 98.62 185 TYR A O 1
ATOM 1489 N N . PHE A 1 186 ? -9.269 -3.167 23.549 1.00 98.62 186 PHE A N 1
ATOM 1490 C CA . PHE A 1 186 ? -9.636 -2.906 22.161 1.00 98.62 186 PHE A CA 1
ATOM 1491 C C . PHE A 1 186 ? -8.457 -3.177 21.235 1.00 98.62 186 PHE A C 1
ATOM 1493 O O . PHE A 1 186 ? -7.317 -2.851 21.558 1.00 98.62 186 PHE A O 1
ATOM 1500 N N . LYS A 1 187 ? -8.721 -3.719 20.051 1.00 98.19 187 LYS A N 1
ATOM 1501 C CA . LYS A 1 187 ? -7.741 -3.814 18.961 1.00 98.19 187 LYS A 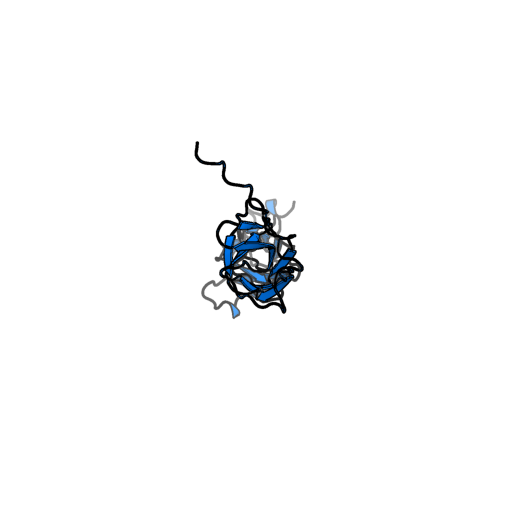CA 1
ATOM 1502 C C . LYS A 1 187 ? -8.445 -3.703 17.616 1.00 98.19 187 LYS A C 1
ATOM 1504 O O . LYS A 1 187 ? -9.649 -3.918 17.522 1.00 98.19 187 LYS A O 1
ATOM 1509 N N . ILE A 1 188 ? -7.709 -3.336 16.574 1.00 98.62 188 ILE A N 1
ATOM 1510 C CA . ILE A 1 188 ? -8.272 -3.058 15.250 1.00 98.62 188 ILE A CA 1
ATOM 1511 C C . ILE A 1 188 ? -7.402 -3.656 14.146 1.00 98.62 188 ILE A C 1
ATOM 1513 O O . ILE A 1 188 ? -6.175 -3.667 14.238 1.00 98.62 188 ILE A O 1
ATOM 1517 N N . GLN A 1 189 ? -8.029 -4.109 13.063 1.00 98.31 189 GLN A N 1
ATOM 1518 C CA . GLN A 1 189 ? -7.346 -4.409 11.803 1.00 98.31 189 GLN A CA 1
ATOM 1519 C C . GLN A 1 189 ? -8.058 -3.744 10.621 1.00 98.31 189 GLN A C 1
ATOM 1521 O O . GLN A 1 189 ? -9.251 -3.455 10.682 1.00 98.31 189 GLN A O 1
ATOM 1526 N N . ALA A 1 190 ? -7.322 -3.497 9.541 1.00 98.69 190 ALA A N 1
ATOM 1527 C CA . ALA A 1 190 ? -7.853 -2.968 8.290 1.00 98.69 190 ALA A CA 1
ATOM 1528 C C . ALA A 1 190 ? -8.105 -4.087 7.277 1.00 98.69 190 ALA A C 1
ATOM 1530 O O . ALA A 1 190 ? -7.505 -5.161 7.345 1.00 98.69 190 ALA A O 1
ATOM 1531 N N . ARG A 1 191 ? -8.939 -3.797 6.282 1.00 98.25 191 ARG A N 1
ATOM 1532 C CA . ARG A 1 191 ? -9.232 -4.669 5.145 1.00 98.25 191 ARG A CA 1
ATOM 1533 C C . ARG A 1 191 ? -9.071 -3.902 3.836 1.00 98.25 191 ARG A C 1
ATOM 1535 O O . ARG A 1 191 ? -9.475 -2.749 3.748 1.00 98.25 191 ARG A O 1
ATOM 1542 N N . ASN A 1 192 ? -8.530 -4.554 2.815 1.00 98.44 192 ASN A N 1
ATOM 1543 C CA . ASN A 1 192 ? -8.640 -4.124 1.420 1.00 98.44 192 ASN A CA 1
ATOM 1544 C C . ASN A 1 192 ? -9.200 -5.266 0.551 1.00 98.44 192 ASN A C 1
ATOM 1546 O O . ASN A 1 192 ? -9.621 -6.305 1.070 1.00 98.44 192 ASN A O 1
ATOM 1550 N N . SER A 1 193 ? -9.201 -5.084 -0.773 1.00 98.00 193 SER A N 1
ATOM 1551 C CA . SER A 1 193 ? -9.705 -6.086 -1.724 1.00 98.00 193 SER A CA 1
ATOM 1552 C C . SER A 1 193 ? -8.931 -7.417 -1.691 1.00 98.00 193 SER A C 1
ATOM 1554 O O . SER A 1 193 ? -9.489 -8.464 -2.012 1.00 98.00 193 SER A O 1
ATOM 1556 N N . MET A 1 194 ? -7.672 -7.386 -1.240 1.00 98.44 194 MET A N 1
ATOM 1557 C CA . MET A 1 194 ? -6.749 -8.522 -1.215 1.00 98.44 194 MET A CA 1
ATOM 1558 C C . MET A 1 194 ? -6.685 -9.236 0.142 1.00 98.44 194 MET A C 1
ATOM 1560 O O . MET A 1 194 ? -6.093 -10.312 0.235 1.00 98.44 194 MET A O 1
ATOM 1564 N N . GLY A 1 195 ? -7.269 -8.668 1.204 1.00 98.06 195 GLY A N 1
ATOM 1565 C CA . GLY A 1 195 ? -7.358 -9.317 2.512 1.00 98.06 195 GLY A CA 1
ATOM 1566 C C . GLY A 1 195 ? -7.302 -8.361 3.701 1.00 98.06 195 GLY A C 1
ATOM 1567 O O . GLY A 1 195 ? -7.619 -7.177 3.596 1.00 98.06 195 GLY A O 1
ATOM 1568 N N . ILE A 1 196 ? -6.907 -8.904 4.852 1.00 97.94 196 ILE A N 1
ATOM 1569 C CA . ILE A 1 196 ? -6.834 -8.203 6.141 1.00 97.94 196 ILE A CA 1
ATOM 1570 C C . ILE A 1 196 ? -5.389 -7.896 6.546 1.00 97.94 196 ILE A C 1
ATOM 1572 O O . ILE A 1 196 ? -4.451 -8.597 6.154 1.00 97.94 196 ILE A O 1
ATOM 1576 N N . SER A 1 197 ? -5.220 -6.834 7.329 1.00 98.50 197 SER A N 1
ATOM 1577 C CA . SER A 1 197 ? -3.947 -6.451 7.933 1.00 98.50 197 SER A CA 1
ATOM 1578 C C . SER A 1 197 ? -3.604 -7.316 9.151 1.00 98.50 197 SER A C 1
ATOM 1580 O O . SER A 1 197 ? -4.487 -7.966 9.705 1.00 98.50 197 SER A O 1
ATOM 1582 N N . PRO A 1 198 ? -2.356 -7.264 9.653 1.00 98.38 198 PRO A N 1
ATOM 1583 C CA . PRO A 1 198 ? -2.087 -7.588 11.053 1.00 98.38 198 PRO A CA 1
ATOM 1584 C C . PRO A 1 198 ? -2.979 -6.761 11.993 1.00 98.38 198 PRO A C 1
ATOM 1586 O O . PRO A 1 198 ? -3.365 -5.639 11.645 1.00 98.38 198 PRO A O 1
ATOM 1589 N N . ILE A 1 199 ? -3.269 -7.294 13.177 1.00 97.88 199 ILE A N 1
ATOM 1590 C CA . ILE A 1 199 ? -4.044 -6.605 14.215 1.00 97.88 199 ILE A CA 1
ATOM 1591 C C . ILE A 1 199 ? -3.145 -5.601 14.956 1.00 97.88 199 ILE A C 1
ATOM 1593 O O . ILE A 1 199 ? -1.939 -5.817 15.100 1.00 97.88 199 ILE A O 1
ATOM 1597 N N . SER A 1 200 ? -3.711 -4.469 15.380 1.00 98.50 200 SER A N 1
ATOM 1598 C CA . SER A 1 200 ? -3.016 -3.466 16.192 1.00 98.50 200 SER A CA 1
ATOM 1599 C C . SER A 1 200 ? -2.614 -4.014 17.569 1.00 98.50 200 SER A C 1
ATOM 1601 O O . SER A 1 200 ? -3.194 -4.993 18.043 1.00 98.50 200 SER A O 1
ATOM 1603 N N . PRO A 1 201 ? -1.690 -3.345 18.279 1.00 97.62 201 PRO A N 1
ATOM 1604 C CA . PRO A 1 201 ? -1.560 -3.529 19.720 1.00 97.62 201 PRO A CA 1
ATOM 1605 C C . PRO A 1 201 ? -2.894 -3.300 20.442 1.00 97.62 201 PRO A C 1
ATOM 1607 O O . PRO A 1 201 ? -3.765 -2.576 19.946 1.00 97.62 201 PRO A O 1
ATOM 1610 N N . ILE A 1 202 ? -3.027 -3.917 21.616 1.00 97.69 202 ILE A N 1
ATOM 1611 C CA . ILE A 1 202 ? -4.185 -3.745 22.492 1.00 97.69 202 ILE A CA 1
ATOM 1612 C C . ILE A 1 202 ? -4.162 -2.339 23.101 1.00 97.69 202 ILE A C 1
ATOM 1614 O O . ILE A 1 202 ? -3.132 -1.890 23.602 1.00 97.69 202 ILE A O 1
ATOM 1618 N N . MET A 1 203 ? -5.316 -1.679 23.088 1.00 98.25 203 MET A N 1
ATOM 1619 C CA . MET A 1 203 ? -5.596 -0.456 23.826 1.00 98.25 203 MET A CA 1
ATOM 1620 C C . MET A 1 203 ? -6.511 -0.780 25.006 1.00 98.25 203 MET A C 1
ATOM 1622 O O . MET A 1 203 ? -7.615 -1.289 24.818 1.00 98.25 203 MET A O 1
ATOM 1626 N N . GLU A 1 204 ? -6.048 -0.500 26.220 1.00 98.31 204 GLU A N 1
ATOM 1627 C CA . GLU A 1 204 ? -6.832 -0.669 27.444 1.00 98.31 204 GLU A CA 1
ATOM 1628 C C . GLU A 1 204 ? -7.628 0.604 27.741 1.00 98.31 204 GLU A C 1
ATOM 1630 O O . GLU A 1 204 ? -7.115 1.717 27.617 1.00 98.31 204 GLU A O 1
ATOM 1635 N N . TYR A 1 205 ? -8.877 0.442 28.167 1.00 98.06 205 TYR A N 1
ATOM 1636 C CA . TYR A 1 205 ? -9.720 1.547 28.594 1.00 98.06 205 TYR A CA 1
ATOM 1637 C C . TYR A 1 205 ? -10.647 1.118 29.735 1.00 98.06 205 TYR A C 1
ATOM 1639 O O . TYR A 1 205 ? -11.318 0.091 29.652 1.00 98.06 205 TYR A O 1
ATOM 1647 N N . GLN A 1 206 ? -10.705 1.922 30.794 1.00 97.25 206 GLN A N 1
ATOM 1648 C CA . GLN A 1 206 ? -11.638 1.738 31.905 1.00 97.25 206 GLN A CA 1
ATOM 1649 C C . GLN A 1 206 ? -12.870 2.615 31.666 1.00 97.25 206 GLN A C 1
ATOM 1651 O O . GLN A 1 206 ? -12.747 3.839 31.610 1.00 97.25 206 GLN A O 1
ATOM 1656 N N . THR A 1 207 ? -14.056 2.012 31.553 1.00 95.44 207 THR A N 1
ATOM 1657 C CA . THR A 1 207 ? -15.303 2.786 31.467 1.00 95.44 207 THR A CA 1
ATOM 1658 C C . THR A 1 207 ? -15.572 3.528 32.780 1.00 95.44 207 THR A C 1
ATOM 1660 O O . THR A 1 207 ? -15.255 3.015 33.860 1.00 95.44 207 THR A O 1
ATOM 1663 N N . PRO A 1 208 ? -16.149 4.743 32.729 1.00 91.56 208 PRO A N 1
ATOM 1664 C CA . PRO A 1 208 ? -16.458 5.495 33.938 1.00 91.56 208 PRO A CA 1
ATOM 1665 C C . PRO A 1 208 ? -17.557 4.800 34.763 1.00 91.56 208 PRO A C 1
ATOM 1667 O O . PRO A 1 208 ? -18.273 3.933 34.248 1.00 91.56 208 PRO A O 1
ATOM 1670 N N . PRO A 1 209 ? -17.716 5.164 36.048 1.00 88.44 209 PRO A N 1
ATOM 1671 C CA . PRO A 1 209 ? -18.819 4.685 36.871 1.00 88.44 209 PRO A CA 1
ATOM 1672 C C . PRO A 1 209 ? -20.187 4.960 36.239 1.00 88.44 209 PRO A C 1
ATOM 1674 O O . PRO A 1 209 ? -20.389 5.959 35.548 1.00 88.44 209 PRO A O 1
ATOM 1677 N N . GLY A 1 210 ? -21.139 4.060 36.484 1.00 79.19 210 GLY A N 1
ATOM 1678 C CA . GLY A 1 210 ? -22.516 4.236 36.032 1.00 79.19 210 GLY A CA 1
ATOM 1679 C C . GLY A 1 210 ? -23.196 5.409 36.739 1.00 79.19 210 GLY A C 1
ATOM 1680 O O . GLY A 1 210 ? -22.861 5.754 37.871 1.00 79.19 210 GLY A O 1
ATOM 1681 N N . CYS A 1 211 ? -24.208 5.985 36.093 1.00 67.81 211 CYS A N 1
ATOM 1682 C CA . CYS A 1 211 ? -24.897 7.175 36.595 1.00 67.81 211 CYS A CA 1
ATOM 1683 C C . CYS A 1 211 ? -25.745 6.942 37.871 1.00 67.81 211 CYS A C 1
ATOM 1685 O O . CYS A 1 211 ? -26.343 7.869 38.398 1.00 67.81 211 CYS A O 1
ATOM 1687 N N . SER A 1 212 ? -25.807 5.715 38.400 1.00 61.94 212 SER A N 1
ATOM 1688 C CA . SER A 1 212 ? -26.505 5.392 39.654 1.00 61.94 212 SER A CA 1
ATOM 1689 C C . SER A 1 212 ? -25.718 5.761 40.917 1.00 61.94 212 SER A C 1
ATOM 1691 O O . SER A 1 212 ? -26.247 5.640 42.020 1.00 61.94 212 SER A O 1
ATOM 1693 N N . ASP A 1 213 ? -24.460 6.178 40.782 1.00 55.41 213 ASP A N 1
ATOM 1694 C CA . ASP A 1 213 ? -23.630 6.588 41.910 1.00 55.41 213 ASP A CA 1
ATOM 1695 C C . ASP A 1 213 ? -23.815 8.097 42.169 1.00 55.41 213 ASP A C 1
ATOM 1697 O O . ASP A 1 213 ? -23.502 8.937 41.321 1.00 55.41 213 ASP A O 1
ATOM 1701 N N . LEU A 1 214 ? -24.362 8.451 43.342 1.00 54.19 214 LEU A N 1
ATOM 1702 C CA . LEU A 1 214 ? -24.822 9.804 43.720 1.00 54.19 214 LEU A CA 1
ATOM 1703 C C . LEU A 1 214 ? -23.754 10.906 43.568 1.00 54.19 214 LEU A C 1
ATOM 1705 O O . LEU A 1 214 ? -24.086 12.088 43.554 1.00 54.19 214 LEU A O 1
ATOM 1709 N N . ARG A 1 215 ? -22.474 10.536 43.438 1.00 61.47 215 ARG A N 1
ATOM 1710 C CA . ARG A 1 215 ? -21.348 11.462 43.240 1.00 61.47 215 ARG A CA 1
ATOM 1711 C C . ARG A 1 215 ? -21.153 11.917 41.790 1.00 61.47 215 ARG A C 1
ATOM 1713 O O . ARG A 1 215 ? -20.480 12.920 41.578 1.00 61.47 215 ARG A O 1
ATOM 1720 N N . PHE A 1 216 ? -21.721 11.212 40.809 1.00 53.00 216 PHE A N 1
ATOM 1721 C CA . PHE A 1 216 ? -21.470 11.447 39.377 1.00 53.00 216 PHE A CA 1
ATOM 1722 C C . PHE A 1 216 ? -22.704 11.921 38.593 1.00 53.00 216 PHE A C 1
ATOM 1724 O O . PHE A 1 216 ? -22.598 12.224 37.407 1.00 53.00 216 PHE A O 1
ATOM 1731 N N . PHE A 1 217 ? -23.851 12.080 39.263 1.00 53.09 217 PHE A N 1
ATOM 1732 C CA . PHE A 1 217 ? -25.112 12.555 38.674 1.00 53.09 217 PHE A CA 1
ATOM 1733 C C . PHE A 1 217 ? -24.990 13.894 37.923 1.00 53.09 217 PHE A C 1
ATOM 1735 O O . PHE A 1 217 ? -25.672 14.107 36.924 1.00 53.09 217 PHE A O 1
ATOM 1742 N N . SER A 1 218 ? -24.101 14.790 38.366 1.00 57.59 218 SER A N 1
ATOM 1743 C CA . SER A 1 218 ? -23.882 16.101 37.737 1.00 57.59 218 SER A CA 1
ATOM 1744 C C . SER A 1 218 ? -23.229 16.037 36.352 1.00 57.59 218 SER A C 1
ATOM 1746 O O . SER A 1 218 ? -23.352 16.993 35.597 1.00 57.59 218 SER A O 1
ATOM 1748 N N . HIS A 1 219 ? -22.568 14.929 36.001 1.00 55.56 219 HIS A N 1
ATOM 1749 C CA . HIS A 1 219 ? -21.852 14.767 34.727 1.00 55.56 219 HIS A CA 1
ATOM 1750 C C . HIS A 1 219 ? -22.685 14.023 33.665 1.00 55.56 219 HIS A C 1
ATOM 1752 O O . HIS A 1 219 ? -22.211 13.805 32.552 1.00 55.56 219 HIS A O 1
ATOM 1758 N N . CYS A 1 220 ? -23.914 13.606 34.000 1.00 50.94 220 CYS A N 1
ATOM 1759 C CA . CYS A 1 220 ? -24.785 12.847 33.097 1.00 50.94 220 CYS A CA 1
ATOM 1760 C C . CYS A 1 220 ? -25.862 13.673 32.377 1.00 50.94 220 CYS A C 1
ATOM 1762 O O . CYS A 1 220 ? -26.504 13.151 31.470 1.00 50.94 220 CYS A O 1
ATOM 1764 N N . HIS A 1 221 ? -26.119 14.910 32.809 1.00 49.91 221 HIS A N 1
ATOM 1765 C CA . HIS A 1 221 ? -27.302 15.685 32.405 1.00 49.91 221 HIS A CA 1
ATOM 1766 C C . HIS A 1 221 ? -27.001 16.966 31.607 1.00 49.91 221 HIS A C 1
ATOM 1768 O O . HIS A 1 221 ? -27.836 17.870 31.588 1.00 49.91 221 HIS A O 1
ATOM 1774 N N . SER A 1 222 ? -25.858 17.029 30.921 1.00 42.56 222 SER A N 1
ATOM 1775 C CA . SER A 1 222 ? -25.531 18.119 29.987 1.00 42.56 222 SER A CA 1
ATOM 1776 C C . SER A 1 222 ? -25.690 17.694 28.534 1.00 42.56 222 SER A C 1
ATOM 1778 O O . SER A 1 222 ? -25.295 16.551 28.216 1.00 42.56 222 SER A O 1
#

Radius of gyration: 28.71 Å; Cα contacts (8 Å, |Δi|>4): 539; chains: 1; bounding box: 75×36×82 Å

Sequence (222 aa):
FPSAPEPTTPMMPPVGVKAEVKSPQAAKVTWADTTLTRNRITDNRYYTVRWMSLFPESKYFYANATSLEYIVTDLKPYTRYEFAVKVTKGRQESDYSMTVTNRTYEDKPKSPPRDLTVVGIEGNPGGVNLNWQPPAKSNGPITGYIIFYTTDPLLNDADWVFDPIMEGDKLTYTVKQLTPNTKYYFKIQARNSMGISPISPIMEYQTPPGCSDLRFFSHCHS

Foldseek 3Di:
DPDDPDPDDAAAFWPPWDWAADAQFKIKIATARPPDDVQDDDAPKKKKKWKWFPDPPTDIDIDIGPHRMDMGGRHHAQTKMKMWMKMDHDPHIHDTYDIDIDTHHAAAFAFFWADWDWADDFLALFKIKIFTHDRPRRSAQWQWKKKWKDLDPPDDSVPTDIDIGRHSPDGMDMDGRHDGQGKMKMKMWIADPHGIYDIDDIDIDGGHHDCVPPVCVVRNPD

InterPro domains:
  IPR003961 Fibronectin type III [PF00041] (13-98)
  IPR003961 Fibronectin type III [PF00041] (111-203)
  IPR003961 Fibronectin type III [PS50853] (13-107)
  IPR003961 Fibronectin type III [PS50853] (112-210)
  IPR003961 Fibronectin type III [SM00060] (11-94)
  IPR003961 Fibronectin type III [SM00060] (110-197)
  IPR003961 Fibronectin type III [cd00063] (16-104)
  IPR003961 Fibronectin type III [cd00063] (111-207)
  IPR013783 Immunoglobulin-like fold [G3DSA:2.60.40.10] (6-107)
  IPR013783 Immunoglobulin-like fold [G3DSA:2.60.40.10] (109-209)
  IPR036116 Fibronectin type III superfamily [SSF49265] (13-210)

Solvent-accessible surface area (backbone atoms only — not comparable to full-atom values): 12212 Å² total; per-residue (Å²): 131,85,77,78,81,74,86,75,75,70,43,79,44,38,41,80,64,44,69,46,66,74,36,28,32,29,32,40,36,37,46,43,53,91,87,41,68,93,80,48,87,86,68,86,49,37,29,42,41,36,36,29,52,77,54,87,93,55,63,75,45,75,47,80,29,84,58,64,47,47,76,48,65,88,44,59,37,49,35,49,31,40,36,33,35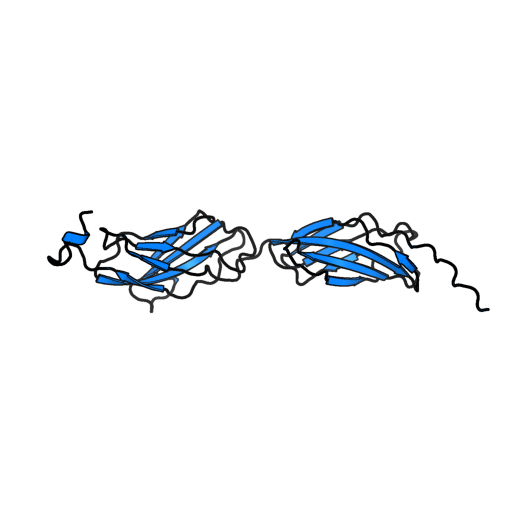,23,37,38,44,90,93,40,43,24,57,66,23,74,72,41,75,47,58,25,38,63,39,42,21,76,30,26,41,34,77,73,45,80,41,77,40,86,49,34,41,27,31,35,40,35,37,45,41,75,33,89,38,37,24,44,69,54,48,16,36,38,42,34,38,38,75,58,85,87,57,57,79,88,74,38,51,72,52,79,38,79,51,38,83,62,48,63,51,74,53,66,84,45,64,43,63,35,60,34,39,35,33,36,25,37,28,34,96,66,35,59,24,46,66,31,75,76,42,79,47,70,33,47,67,49,72,85,42,88,88,46,49,84,60,48,78,117

pLDDT: mean 92.91, std 11.82, range [42.56, 98.81]

Mean predicted aligned error: 6.71 Å

Organism: Branchiostoma floridae (NCBI:txid7739)

Nearest PDB structures (foldseek):
  4bqb-assembly3_C  TM=9.695E-01  e=4.557E-27  Mus musculus
  3p4l-assembly1_A  TM=9.705E-01  e=1.418E-26  Homo sapiens
  4bq7-assembly1_B  TM=9.779E-01  e=3.238E-26  Mus musculus
  4bq9-assembly1_A  TM=9.536E-01  e=4.192E-26  Mus musculus
  4bqb-assembly2_B  TM=9.695E-01  e=9.090E-26  Mus musculus

Secondary structure (DSSP, 8-state):
-PPPPP-PPPBPPPEEEEEEEEETTEEEEEEE-TTSGGG---SS-EEEEEEEESSTTPPPEEEEESSSEEEE-SPPTT-EEEEEEEEEETTEEBPPPPPEEEEPPP----S--EEEEEEEETTEEEEEEEEEE--TT--S-EEEEEEEEES-TTS-GGGSEEEEE--SS--EEEE--PPTT-EEEEEEEEEETTEEPPPPPPEEEEPPPPTTSTTTGGGS--